Protein AF-0000000084916141 (afdb_homodimer)

Structure (mmCIF, N/CA/C/O backbone):
data_AF-0000000084916141-model_v1
#
loop_
_entity.id
_entity.type
_entity.pdbx_description
1 polymer 'Uncharacterized protein'
#
loop_
_atom_site.group_PDB
_atom_site.id
_atom_site.type_symbol
_atom_site.label_atom_id
_atom_site.label_alt_id
_atom_site.label_comp_id
_atom_site.label_asym_id
_atom_site.label_entity_id
_atom_site.label_seq_id
_atom_site.pdbx_PDB_ins_code
_atom_site.Cartn_x
_atom_site.Cartn_y
_atom_site.Cartn_z
_atom_site.occupancy
_atom_site.B_iso_or_equiv
_atom_site.auth_seq_id
_atom_site.auth_comp_id
_atom_site.auth_asym_id
_atom_site.auth_atom_id
_atom_site.pdbx_PDB_model_num
ATOM 1 N N . MET A 1 1 ? 17.516 -9.5 11.773 1 62.88 1 MET A N 1
ATOM 2 C CA . MET A 1 1 ? 16.531 -8.57 11.234 1 62.88 1 MET A CA 1
ATOM 3 C C . MET A 1 1 ? 15.234 -9.297 10.875 1 62.88 1 MET A C 1
ATOM 5 O O . MET A 1 1 ? 15.266 -10.477 10.516 1 62.88 1 MET A O 1
ATOM 9 N N . PRO A 1 2 ? 14.07 -8.531 11.211 1 74.81 2 PRO A N 1
ATOM 10 C CA . PRO A 1 2 ? 12.891 -9.32 10.859 1 74.81 2 PRO A CA 1
ATOM 11 C C . PRO A 1 2 ? 12.852 -9.695 9.375 1 74.81 2 PRO A C 1
ATOM 13 O O . PRO A 1 2 ? 13.375 -8.961 8.539 1 74.81 2 PRO A O 1
ATOM 16 N N . ASN A 1 3 ? 12.445 -10.922 9.188 1 90.31 3 ASN A N 1
ATOM 17 C CA . ASN A 1 3 ? 12.211 -11.383 7.828 1 90.31 3 ASN A CA 1
ATOM 18 C C . ASN A 1 3 ? 10.781 -11.094 7.375 1 90.31 3 ASN A C 1
ATOM 20 O O . ASN A 1 3 ? 9.828 -11.648 7.926 1 90.31 3 ASN A O 1
ATOM 24 N N . TYR A 1 4 ? 10.617 -10.227 6.41 1 97.81 4 TYR A N 1
ATOM 25 C CA . TYR A 1 4 ? 9.289 -9.812 5.984 1 97.81 4 TYR A CA 1
ATOM 26 C C . TYR A 1 4 ? 8.867 -10.531 4.711 1 97.81 4 TYR A C 1
ATOM 28 O O . TYR A 1 4 ? 7.871 -10.172 4.082 1 97.81 4 TYR A O 1
ATOM 36 N N . ILE A 1 5 ? 9.672 -11.547 4.316 1 98.31 5 ILE A N 1
ATOM 37 C CA . ILE A 1 5 ? 9.352 -12.344 3.137 1 98.31 5 ILE A CA 1
ATOM 38 C C . ILE A 1 5 ? 8.336 -13.422 3.5 1 98.31 5 ILE A C 1
ATOM 40 O O . ILE A 1 5 ? 8.469 -14.086 4.531 1 98.31 5 ILE A O 1
ATOM 44 N N . ILE A 1 6 ? 7.301 -13.531 2.736 1 98.56 6 ILE A N 1
ATOM 45 C CA . ILE A 1 6 ? 6.332 -14.602 2.941 1 98.56 6 ILE A CA 1
ATOM 46 C C . ILE A 1 6 ? 6.34 -15.547 1.74 1 98.56 6 ILE A C 1
ATOM 48 O O . ILE A 1 6 ? 6.75 -15.156 0.643 1 98.56 6 ILE A O 1
ATOM 52 N N . ASP A 1 7 ? 5.828 -16.766 1.988 1 97.88 7 ASP A N 1
ATOM 53 C CA . ASP A 1 7 ? 5.77 -17.734 0.895 1 97.88 7 ASP A CA 1
ATOM 54 C C . ASP A 1 7 ? 4.559 -17.469 0.002 1 97.88 7 ASP A C 1
ATOM 56 O O . ASP A 1 7 ? 3.562 -16.891 0.446 1 97.88 7 ASP A O 1
ATOM 60 N N . LEU A 1 8 ? 4.746 -17.969 -1.241 1 98.69 8 LEU A N 1
ATOM 61 C CA . LEU A 1 8 ? 3.67 -17.812 -2.211 1 98.69 8 LEU A CA 1
ATOM 62 C C . LEU A 1 8 ? 2.375 -18.422 -1.697 1 98.69 8 LEU A C 1
ATOM 64 O O . LEU A 1 8 ? 1.293 -17.859 -1.888 1 98.69 8 LEU A O 1
ATOM 68 N N . SER A 1 9 ? 2.426 -19.547 -1.023 1 98.69 9 SER A N 1
ATOM 69 C CA . SER A 1 9 ? 1.233 -20.219 -0.517 1 98.69 9 SER A CA 1
ATOM 70 C C . SER A 1 9 ? 0.493 -19.344 0.49 1 98.69 9 SER A C 1
ATOM 72 O O . SER A 1 9 ? -0.737 -19.25 0.461 1 98.69 9 SER A O 1
ATOM 74 N N . ASP A 1 10 ? 1.188 -18.734 1.438 1 98.56 10 ASP A N 1
ATOM 75 C CA . ASP A 1 10 ? 0.573 -17.797 2.375 1 98.56 10 ASP A CA 1
ATOM 76 C C . ASP A 1 10 ? -0.045 -16.609 1.643 1 98.56 10 ASP A C 1
ATOM 78 O O . ASP A 1 10 ? -1.187 -16.234 1.914 1 98.56 10 ASP A O 1
ATOM 82 N N . ALA A 1 11 ? 0.745 -16.094 0.746 1 98.88 11 ALA A N 1
ATOM 83 C CA . ALA A 1 11 ? 0.272 -14.922 0.006 1 98.88 11 ALA A CA 1
ATOM 84 C C . ALA A 1 11 ? -1.028 -15.234 -0.731 1 98.88 11 ALA A C 1
ATOM 86 O O . ALA A 1 11 ? -1.961 -14.422 -0.72 1 98.88 11 ALA A O 1
ATOM 87 N N . GLU A 1 12 ? -1.058 -16.391 -1.383 1 98.88 12 GLU A N 1
ATOM 88 C CA . GLU A 1 12 ? -2.27 -16.797 -2.088 1 98.88 12 GLU A CA 1
ATOM 89 C C . GLU A 1 12 ? -3.441 -16.953 -1.126 1 98.88 12 GLU A C 1
ATOM 91 O O . GLU A 1 12 ? -4.555 -16.516 -1.417 1 98.88 12 GLU A O 1
ATOM 96 N N . SER A 1 13 ? -3.205 -17.594 -0.05 1 98.81 13 SER A N 1
ATOM 97 C CA . SER A 1 13 ? -4.25 -17.781 0.948 1 98.81 13 SER A CA 1
ATOM 98 C C . SER A 1 13 ? -4.785 -16.453 1.459 1 98.81 13 SER A C 1
ATOM 100 O O . SER A 1 13 ? -6 -16.266 1.58 1 98.81 13 SER A O 1
ATOM 102 N N . TRP A 1 14 ? -3.928 -15.57 1.832 1 98.88 14 TRP A N 1
ATOM 103 C CA . TRP A 1 14 ? -4.324 -14.266 2.348 1 98.88 14 TRP A CA 1
ATOM 104 C C . TRP A 1 14 ? -5.09 -13.477 1.293 1 98.88 14 TRP A C 1
ATOM 106 O O . TRP A 1 14 ? -6.09 -12.82 1.603 1 98.88 14 TRP A O 1
ATOM 116 N N . GLY A 1 15 ? -4.484 -13.477 0.023 1 98.81 15 GLY A N 1
ATOM 117 C CA . GLY A 1 15 ? -5.176 -12.797 -1.062 1 98.81 15 GLY A CA 1
ATOM 118 C C . GLY A 1 15 ? -6.578 -13.336 -1.298 1 98.81 15 GLY A C 1
ATOM 119 O O . GLY A 1 15 ? -7.512 -12.562 -1.515 1 98.81 15 GLY A O 1
ATOM 120 N N . ARG A 1 16 ? -6.766 -14.664 -1.272 1 98.75 16 ARG A N 1
ATOM 121 C CA . ARG A 1 16 ? -8.086 -15.281 -1.418 1 98.75 16 ARG A CA 1
ATOM 122 C C . ARG A 1 16 ? -9.023 -14.828 -0.304 1 98.75 16 ARG A C 1
ATOM 124 O O . ARG A 1 16 ? -10.188 -14.516 -0.557 1 98.75 16 ARG A O 1
ATOM 131 N N . SER A 1 17 ? -8.531 -14.875 0.923 1 98.56 17 SER A N 1
ATOM 132 C CA . SER A 1 17 ? -9.328 -14.422 2.061 1 98.56 17 SER A CA 1
ATOM 133 C C . SER A 1 17 ? -9.852 -13.008 1.847 1 98.56 17 SER A C 1
ATOM 135 O O . SER A 1 17 ? -11.023 -12.719 2.115 1 98.56 17 SER A O 1
ATOM 137 N N . TRP A 1 18 ? -9.039 -12.102 1.396 1 98.62 18 TRP A N 1
ATOM 138 C CA . TRP A 1 18 ? -9.43 -10.727 1.106 1 98.62 18 TRP A CA 1
ATOM 139 C C . TRP A 1 18 ? -10.492 -10.688 0.013 1 98.62 18 TRP A C 1
ATOM 141 O O . TRP A 1 18 ? -11.5 -9.984 0.143 1 98.62 18 TRP A O 1
ATOM 151 N N . GLN A 1 19 ? -10.25 -11.422 -0.997 1 98.12 19 GLN A N 1
ATOM 152 C CA . GLN A 1 19 ? -11.117 -11.328 -2.17 1 98.12 19 GLN A CA 1
ATOM 153 C C . GLN A 1 19 ? -12.477 -11.977 -1.905 1 98.12 19 GLN A C 1
ATOM 155 O O . GLN A 1 19 ? -13.477 -11.594 -2.518 1 98.12 19 GLN A O 1
ATOM 160 N N . THR A 1 20 ? -12.531 -12.93 -0.976 1 97.75 20 THR A N 1
ATOM 161 C CA . THR A 1 20 ? -13.766 -13.688 -0.787 1 97.75 20 THR A CA 1
ATOM 162 C C . THR A 1 20 ? -14.492 -13.227 0.474 1 97.75 20 THR A C 1
ATOM 164 O O . THR A 1 20 ? -15.719 -13.289 0.545 1 97.75 20 THR A O 1
ATOM 167 N N . ALA A 1 21 ? -13.758 -12.828 1.485 1 95.75 21 ALA A N 1
ATOM 168 C CA . ALA A 1 21 ? -14.352 -12.477 2.77 1 95.75 21 ALA A CA 1
ATOM 169 C C . ALA A 1 21 ? -13.555 -11.367 3.455 1 95.75 21 ALA A C 1
ATOM 171 O O . ALA A 1 21 ? -13.016 -11.562 4.547 1 95.75 21 ALA A O 1
ATOM 172 N N . PRO A 1 22 ? -13.523 -10.227 2.859 1 95.62 22 PRO A N 1
ATOM 173 C CA . PRO A 1 22 ? -12.805 -9.133 3.523 1 95.62 22 PRO A CA 1
ATOM 174 C C . PRO A 1 22 ? -13.43 -8.742 4.859 1 95.62 22 PRO A C 1
ATOM 176 O O . PRO A 1 22 ? -14.625 -8.953 5.07 1 95.62 22 PRO A O 1
ATOM 179 N N . PRO A 1 23 ? -12.562 -8.234 5.797 1 95.62 23 PRO A N 1
ATOM 180 C CA . PRO A 1 23 ? -13.133 -7.754 7.059 1 95.62 23 PRO A CA 1
ATOM 181 C C . PRO A 1 23 ? -14.156 -6.637 6.855 1 95.62 23 PRO A C 1
ATOM 183 O O . PRO A 1 23 ? -14.062 -5.883 5.887 1 95.62 23 PRO A O 1
ATOM 186 N N . LYS A 1 24 ? -15.07 -6.559 7.809 1 92.25 24 LYS A N 1
ATOM 187 C CA . LYS A 1 24 ? -16.078 -5.496 7.762 1 92.25 24 LYS A CA 1
ATOM 188 C C . LYS A 1 24 ? -15.438 -4.133 8.016 1 92.25 24 LYS A C 1
ATOM 190 O O . LYS A 1 24 ? -15.711 -3.17 7.293 1 92.25 24 LYS A O 1
ATOM 195 N N . ASP A 1 25 ? -14.609 -4.148 9.094 1 95.5 25 ASP A N 1
ATOM 196 C CA . ASP A 1 25 ? -13.906 -2.906 9.391 1 95.5 25 ASP A CA 1
ATOM 197 C C . ASP A 1 25 ? -12.625 -2.793 8.57 1 95.5 25 ASP A C 1
ATOM 199 O O . ASP A 1 25 ? -11.609 -3.408 8.898 1 95.5 25 ASP A O 1
ATOM 203 N N . LEU A 1 26 ? -12.68 -1.959 7.559 1 97.88 26 LEU A N 1
ATOM 204 C CA . LEU A 1 26 ? -11.547 -1.806 6.648 1 97.88 26 LEU A CA 1
ATOM 205 C C . LEU A 1 26 ? -10.461 -0.937 7.277 1 97.88 26 LEU A C 1
ATOM 207 O O . LEU A 1 26 ? -10.758 0.057 7.941 1 97.88 26 LEU A O 1
ATOM 211 N N . ALA A 1 27 ? -9.297 -1.322 7.074 1 98.31 27 ALA A N 1
ATOM 212 C CA . ALA A 1 27 ? -8.172 -0.552 7.594 1 98.31 27 ALA A CA 1
ATOM 213 C C . ALA A 1 27 ? -8.148 0.854 6.996 1 98.31 27 ALA A C 1
ATOM 215 O O . ALA A 1 27 ? -8.414 1.034 5.805 1 98.31 27 ALA A O 1
ATOM 216 N N . LYS A 1 28 ? -7.777 1.83 7.812 1 98.5 28 LYS A N 1
ATOM 217 C CA . LYS A 1 28 ? -7.59 3.195 7.328 1 98.5 28 LYS A CA 1
ATOM 218 C C . LYS A 1 28 ? -6.277 3.328 6.559 1 98.5 28 LYS A C 1
ATOM 220 O O . LYS A 1 28 ? -6.152 4.176 5.676 1 98.5 28 LYS A O 1
ATOM 225 N N . ALA A 1 29 ? -5.312 2.527 6.988 1 98.81 29 ALA A N 1
ATOM 226 C CA . ALA A 1 29 ? -3.947 2.588 6.473 1 98.81 29 ALA A CA 1
ATOM 227 C C . ALA A 1 29 ? -3.16 1.339 6.852 1 98.81 29 ALA A C 1
ATOM 229 O O . ALA A 1 29 ? -3.637 0.508 7.629 1 98.81 29 ALA A O 1
ATOM 230 N N . HIS A 1 30 ? -2.01 1.211 6.305 1 98.75 30 HIS A N 1
ATOM 231 C CA . HIS A 1 30 ? -1.03 0.185 6.645 1 98.75 30 HIS A CA 1
ATOM 232 C C . HIS A 1 30 ? 0.362 0.785 6.805 1 98.75 30 HIS A C 1
ATOM 234 O O . HIS A 1 30 ? 0.854 1.475 5.91 1 98.75 30 HIS A O 1
ATOM 240 N N . GLN A 1 31 ? 0.985 0.495 7.941 1 98.56 31 GLN A N 1
ATOM 241 C CA . GLN A 1 31 ? 2.396 0.834 8.078 1 98.56 31 GLN A CA 1
ATOM 242 C C . GLN A 1 31 ? 3.281 -0.199 7.387 1 98.56 31 GLN A C 1
ATOM 244 O O . GLN A 1 31 ? 3.061 -1.404 7.523 1 98.56 31 GLN A O 1
ATOM 249 N N . ILE A 1 32 ? 4.23 0.271 6.625 1 98.5 32 ILE A N 1
ATOM 250 C CA . ILE A 1 32 ? 5.156 -0.565 5.867 1 98.5 32 ILE A CA 1
ATOM 251 C C . ILE A 1 32 ? 6.582 -0.33 6.363 1 98.5 32 ILE A C 1
ATOM 253 O O . ILE A 1 32 ? 7.117 0.776 6.234 1 98.5 32 ILE A O 1
ATOM 257 N N . PRO A 1 33 ? 7.195 -1.374 6.895 1 97.62 33 PRO A N 1
ATOM 258 C CA . PRO A 1 33 ? 8.555 -1.212 7.414 1 97.62 33 PRO A CA 1
ATOM 259 C C . PRO A 1 33 ? 9.562 -0.827 6.332 1 97.62 33 PRO A C 1
ATOM 261 O O . PRO A 1 33 ? 9.43 -1.255 5.18 1 97.62 33 PRO A O 1
ATOM 264 N N . LEU A 1 34 ? 10.594 -0.102 6.781 1 96.12 34 LEU A N 1
ATOM 265 C CA . LEU A 1 34 ? 11.641 0.343 5.871 1 96.12 34 LEU A CA 1
ATOM 266 C C . LEU A 1 34 ? 12.336 -0.848 5.219 1 96.12 34 LEU A C 1
ATOM 268 O O . LEU A 1 34 ? 12.727 -0.781 4.055 1 96.12 34 LEU A O 1
ATOM 272 N N . GLU A 1 35 ? 12.508 -1.906 5.941 1 96.19 35 GLU A N 1
ATOM 273 C CA . GLU A 1 35 ? 13.172 -3.105 5.445 1 96.19 35 GLU A CA 1
ATOM 274 C C . GLU A 1 35 ? 12.445 -3.676 4.23 1 96.19 35 GLU A C 1
ATOM 276 O O . GLU A 1 35 ? 13.078 -4.234 3.33 1 96.19 35 GLU A O 1
ATOM 281 N N . VAL A 1 36 ? 11.156 -3.562 4.227 1 97.31 36 VAL A N 1
ATOM 282 C CA . VAL A 1 36 ? 10.367 -4.023 3.088 1 97.31 36 VAL A CA 1
ATOM 283 C C . VAL A 1 36 ? 10.703 -3.188 1.855 1 97.31 36 VAL A C 1
ATOM 285 O O . VAL A 1 36 ? 10.977 -3.734 0.784 1 97.31 36 VAL A O 1
ATOM 288 N N . LEU A 1 37 ? 10.766 -1.868 1.932 1 96.19 37 LEU A N 1
ATOM 289 C CA . LEU A 1 37 ? 11.117 -0.986 0.822 1 96.19 37 LEU A CA 1
ATOM 290 C C . LEU A 1 37 ? 12.508 -1.301 0.292 1 96.19 37 LEU A C 1
ATOM 292 O O . LEU A 1 37 ? 12.719 -1.369 -0.921 1 96.19 37 LEU A O 1
ATOM 296 N N . ASN A 1 38 ? 13.406 -1.475 1.229 1 94.56 38 ASN A N 1
ATOM 297 C CA . ASN A 1 38 ? 14.781 -1.784 0.839 1 94.56 38 ASN A CA 1
ATOM 298 C C . ASN A 1 38 ? 14.859 -3.096 0.063 1 94.56 38 ASN A C 1
ATOM 300 O O . ASN A 1 38 ? 15.586 -3.193 -0.928 1 94.56 38 ASN A O 1
ATOM 304 N N . GLY A 1 39 ? 14.156 -4.113 0.549 1 95.31 39 GLY A N 1
ATOM 305 C CA . GLY A 1 39 ? 14.109 -5.375 -0.17 1 95.31 39 GLY A CA 1
ATOM 306 C C . GLY A 1 39 ? 13.562 -5.242 -1.579 1 95.31 39 GLY A C 1
ATOM 307 O O . GLY A 1 39 ? 14.086 -5.844 -2.516 1 95.31 39 GLY A O 1
ATOM 308 N N . LEU A 1 40 ? 12.531 -4.41 -1.735 1 96.94 40 LEU A N 1
ATOM 309 C CA . LEU A 1 40 ? 11.891 -4.219 -3.033 1 96.94 40 LEU A CA 1
ATOM 310 C C . LEU A 1 40 ? 12.828 -3.488 -3.994 1 96.94 40 LEU A C 1
ATOM 312 O O . LEU A 1 40 ? 12.953 -3.875 -5.156 1 96.94 40 LEU A O 1
ATOM 316 N N . ILE A 1 41 ? 13.469 -2.477 -3.518 1 94.38 41 ILE A N 1
ATOM 317 C CA . ILE A 1 41 ? 14.344 -1.647 -4.34 1 94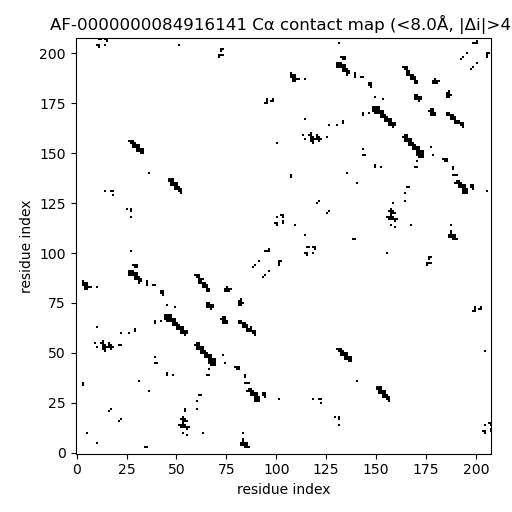.38 41 ILE A CA 1
ATOM 318 C C . ILE A 1 41 ? 15.492 -2.49 -4.883 1 94.38 41 ILE A C 1
ATOM 320 O O . ILE A 1 41 ? 15.961 -2.268 -6.004 1 94.38 41 ILE A O 1
ATOM 324 N N . GLU A 1 42 ? 15.883 -3.441 -4.207 1 94.88 42 GLU A N 1
ATOM 325 C CA . GLU A 1 42 ? 17.016 -4.277 -4.594 1 94.88 42 GLU A CA 1
ATOM 326 C C . GLU A 1 42 ? 16.578 -5.391 -5.547 1 94.88 42 GLU A C 1
ATOM 328 O O . GLU A 1 42 ? 17.406 -6.125 -6.074 1 94.88 42 GLU A O 1
ATOM 333 N N . THR A 1 43 ? 15.359 -5.496 -5.797 1 97.69 43 THR A N 1
ATOM 334 C CA . THR A 1 43 ? 14.852 -6.59 -6.617 1 97.69 43 THR A CA 1
ATOM 335 C C . THR A 1 43 ? 15.258 -6.406 -8.078 1 97.69 43 THR A C 1
ATOM 337 O O . THR A 1 43 ? 14.969 -5.375 -8.68 1 97.69 43 THR A O 1
ATOM 340 N N . PRO A 1 44 ? 15.844 -7.434 -8.688 1 97.38 44 PRO A N 1
ATOM 341 C CA . PRO A 1 44 ? 16.219 -7.34 -10.102 1 97.38 44 PRO A CA 1
ATOM 342 C C . PRO A 1 44 ? 15.023 -7.113 -11.016 1 97.38 44 PRO A C 1
ATOM 344 O O . PRO A 1 44 ? 13.945 -7.68 -10.789 1 97.38 44 PRO A O 1
ATOM 347 N N . ASP A 1 45 ? 15.141 -6.25 -12.016 1 97.25 45 ASP A N 1
ATOM 348 C CA . ASP A 1 45 ? 14.203 -6.031 -13.109 1 97.25 45 ASP A CA 1
ATOM 349 C C . ASP A 1 45 ? 12.992 -5.23 -12.641 1 97.25 45 ASP A C 1
ATOM 351 O O . ASP A 1 45 ? 12 -5.102 -13.367 1 97.25 45 ASP A O 1
ATOM 355 N N . MET A 1 46 ? 13.086 -4.719 -11.477 1 98.19 46 MET A N 1
ATOM 356 C CA . MET A 1 46 ? 11.945 -3.986 -10.945 1 98.19 46 MET A CA 1
ATOM 357 C C . MET A 1 46 ? 11.742 -2.674 -11.695 1 98.19 46 MET A C 1
ATOM 359 O O . MET A 1 46 ? 12.695 -1.933 -11.93 1 98.19 46 MET A O 1
ATOM 363 N N . ALA A 1 47 ? 10.562 -2.32 -12.062 1 98.12 47 ALA A N 1
ATOM 364 C CA . ALA A 1 47 ? 10.18 -1.053 -12.688 1 98.12 47 ALA A CA 1
ATOM 365 C C . ALA A 1 47 ? 9.156 -0.31 -11.836 1 98.12 47 ALA A C 1
ATOM 367 O O . ALA A 1 47 ? 9 0.907 -11.961 1 98.12 47 ALA A O 1
ATOM 368 N N . SER A 1 48 ? 8.438 -0.995 -11.039 1 98.19 48 SER A N 1
ATOM 369 C CA . SER A 1 48 ? 7.461 -0.509 -10.062 1 98.19 48 SER A CA 1
ATOM 370 C C . SER A 1 48 ? 7.152 -1.57 -9.016 1 98.19 48 SER A C 1
ATOM 372 O O . SER A 1 48 ? 7.852 -2.58 -8.922 1 98.19 48 SER A O 1
ATOM 374 N N . ILE A 1 49 ? 6.188 -1.271 -8.109 1 98.75 49 ILE A N 1
ATOM 375 C CA . ILE A 1 49 ? 5.773 -2.312 -7.176 1 98.75 49 ILE A CA 1
ATOM 376 C C . ILE A 1 49 ? 4.25 -2.422 -7.168 1 98.75 49 ILE A C 1
ATOM 378 O O . ILE A 1 49 ? 3.557 -1.561 -7.715 1 98.75 49 ILE A O 1
ATOM 382 N N . ARG A 1 50 ? 3.773 -3.51 -6.719 1 98.88 50 ARG A N 1
ATOM 383 C CA . ARG A 1 50 ? 2.344 -3.748 -6.543 1 98.88 50 ARG A CA 1
ATOM 384 C C . ARG A 1 50 ? 2.045 -4.27 -5.141 1 98.88 50 ARG A C 1
ATOM 386 O O . ARG A 1 50 ? 2.68 -5.219 -4.676 1 98.88 50 ARG A O 1
ATOM 393 N N . ALA A 1 51 ? 1.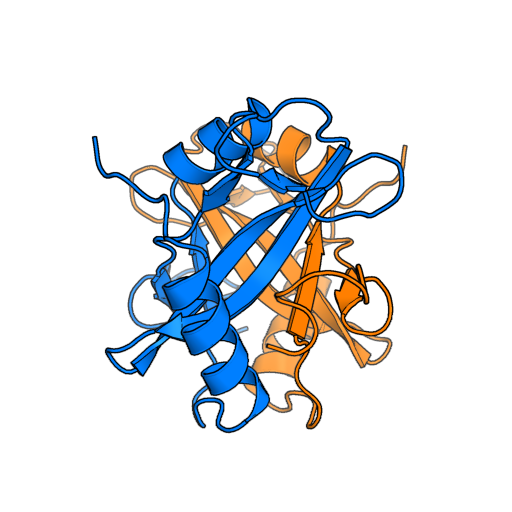174 -3.602 -4.449 1 98.88 51 ALA A N 1
ATOM 394 C CA . ALA A 1 51 ? 0.746 -4.012 -3.113 1 98.88 51 ALA A CA 1
ATOM 395 C C . ALA A 1 51 ? -0.608 -4.715 -3.164 1 98.88 51 ALA A C 1
ATOM 397 O O . ALA A 1 51 ? -1.639 -4.074 -3.393 1 98.88 51 ALA A O 1
ATOM 398 N N . TYR A 1 52 ? -0.637 -5.969 -2.967 1 98.94 52 TYR A N 1
ATOM 399 C CA . TYR A 1 52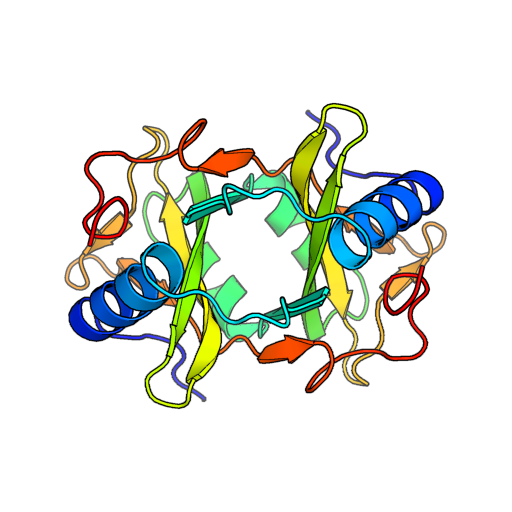 ? -1.869 -6.742 -2.869 1 98.94 52 TYR A CA 1
ATOM 400 C C . TYR A 1 52 ? -2.447 -6.672 -1.461 1 98.94 52 TYR A C 1
ATOM 402 O O . TYR A 1 52 ? -1.704 -6.684 -0.477 1 98.94 52 TYR A O 1
ATOM 410 N N . MET A 1 53 ? -3.807 -6.66 -1.487 1 98.81 53 MET A N 1
ATOM 411 C CA . MET A 1 53 ? -4.508 -6.758 -0.211 1 98.81 53 MET A CA 1
ATOM 412 C C . MET A 1 53 ? -4.633 -8.211 0.235 1 98.81 53 MET A C 1
ATOM 414 O O . MET A 1 53 ? -4.852 -9.102 -0.588 1 98.81 53 MET A O 1
ATOM 418 N N . GLY A 1 54 ? -4.516 -8.422 1.526 1 98.75 54 GLY A N 1
ATOM 419 C CA . GLY A 1 54 ? -4.684 -9.75 2.096 1 98.75 54 GLY A CA 1
ATOM 420 C C . GLY A 1 54 ? -5.18 -9.727 3.529 1 98.75 54 GLY A C 1
ATOM 421 O O . GLY A 1 54 ? -5.145 -8.688 4.188 1 98.75 54 GLY A O 1
ATOM 422 N N . VAL A 1 55 ? -5.758 -10.82 3.932 1 98.69 55 VAL A N 1
ATOM 423 C CA . VAL A 1 55 ? -6.07 -11.086 5.332 1 98.69 55 VAL A CA 1
ATOM 424 C C . VAL A 1 55 ? -5.305 -12.32 5.805 1 98.69 55 VAL A C 1
ATOM 426 O O . VAL A 1 55 ? -5.5 -13.422 5.273 1 98.69 55 VAL A O 1
ATOM 429 N N . ASP A 1 56 ? -4.426 -12.086 6.789 1 98.31 56 ASP A N 1
ATOM 430 C CA . ASP A 1 56 ? -3.549 -13.188 7.18 1 98.31 56 ASP A CA 1
ATOM 431 C C . ASP A 1 56 ? -4.289 -14.188 8.062 1 98.31 56 ASP A C 1
ATOM 433 O O . ASP A 1 56 ? -5.488 -14.039 8.312 1 98.31 56 ASP A O 1
ATOM 437 N N . SER A 1 57 ? -3.6 -15.266 8.492 1 97.31 57 SER A N 1
ATOM 438 C CA . SER A 1 57 ? -4.223 -16.375 9.211 1 97.31 57 SER A CA 1
ATOM 439 C C . SER A 1 57 ? -4.789 -15.914 10.555 1 97.31 57 SER A C 1
ATOM 441 O O . SER A 1 57 ? -5.641 -16.594 11.133 1 97.31 57 SER A O 1
ATOM 443 N N . GLY A 1 58 ? -4.332 -14.812 11.102 1 96.69 58 GLY A N 1
ATOM 444 C CA . GLY A 1 58 ? -4.84 -14.242 12.336 1 96.69 58 GLY A CA 1
ATOM 445 C C . GLY A 1 58 ? -6.004 -13.289 12.117 1 96.69 58 GLY A C 1
ATOM 446 O O . GLY A 1 58 ? -6.52 -12.703 13.07 1 96.69 58 GLY A O 1
ATOM 447 N N . GLY A 1 59 ? -6.367 -13.109 10.914 1 97 59 GLY A N 1
ATOM 448 C CA . GLY A 1 59 ? -7.469 -12.219 10.586 1 97 59 GLY A CA 1
ATOM 449 C C . GLY A 1 59 ? -7.035 -10.773 10.445 1 97 59 GLY A C 1
ATOM 450 O O . GLY A 1 59 ? -7.875 -9.867 10.391 1 97 59 GLY A O 1
ATOM 451 N N . ILE A 1 60 ? -5.754 -10.586 10.398 1 97.5 60 ILE A N 1
ATOM 452 C CA . ILE A 1 60 ? -5.223 -9.234 10.32 1 97.5 60 ILE A CA 1
ATOM 453 C C . ILE A 1 60 ? -5.055 -8.828 8.859 1 97.5 60 ILE A C 1
ATOM 455 O O . ILE A 1 60 ? -4.512 -9.594 8.055 1 97.5 60 ILE A O 1
ATOM 459 N N . GLN A 1 61 ? -5.531 -7.629 8.508 1 98.5 61 GLN A N 1
ATOM 460 C CA . GLN A 1 61 ? -5.324 -7.082 7.172 1 98.5 61 GLN A CA 1
ATOM 461 C C . GLN A 1 61 ? -3.85 -6.777 6.926 1 98.5 61 GLN A C 1
ATOM 463 O O . GLN A 1 61 ? -3.18 -6.191 7.781 1 98.5 61 GLN A O 1
ATOM 468 N N . ARG A 1 62 ? -3.375 -7.223 5.719 1 98.19 62 ARG A N 1
ATOM 469 C CA . ARG A 1 62 ? -1.98 -7.07 5.32 1 98.19 62 ARG A CA 1
ATOM 470 C C . ARG A 1 62 ? -1.876 -6.543 3.891 1 98.19 62 ARG A C 1
ATOM 472 O O . ARG A 1 62 ? -2.773 -6.766 3.076 1 98.19 62 ARG A O 1
ATOM 479 N N . LEU A 1 63 ? -0.832 -5.809 3.676 1 98.88 63 LEU A N 1
ATOM 480 C CA . LEU A 1 63 ? -0.36 -5.688 2.301 1 98.88 63 LEU A CA 1
ATOM 481 C C . LEU A 1 63 ? 0.695 -6.746 1.993 1 98.88 63 LEU A C 1
ATOM 483 O O . LEU A 1 63 ? 1.544 -7.047 2.836 1 98.88 63 LEU A O 1
ATOM 487 N N . MET A 1 64 ? 0.613 -7.301 0.83 1 98.94 64 MET A N 1
ATOM 488 C CA . MET A 1 64 ? 1.623 -8.18 0.248 1 98.94 64 MET A CA 1
ATOM 489 C C . MET A 1 64 ? 2.229 -7.562 -1.007 1 98.94 64 MET A C 1
ATOM 491 O O . MET A 1 64 ? 1.549 -7.426 -2.025 1 98.94 64 MET A O 1
ATOM 495 N N . ILE A 1 65 ? 3.52 -7.238 -0.944 1 98.94 65 ILE A N 1
ATOM 496 C CA . ILE A 1 65 ? 4.074 -6.324 -1.938 1 98.94 65 ILE A CA 1
ATOM 497 C C . ILE A 1 65 ? 5.109 -7.055 -2.791 1 98.94 65 ILE A C 1
ATOM 499 O O . ILE A 1 65 ? 5.965 -7.77 -2.264 1 98.94 65 ILE A O 1
ATOM 503 N N . VAL A 1 66 ? 5.004 -6.914 -4.051 1 98.88 66 VAL A N 1
ATOM 504 C CA . VAL A 1 66 ? 5.93 -7.52 -5.004 1 98.88 66 VAL A CA 1
ATOM 505 C C . VAL A 1 66 ? 6.484 -6.445 -5.941 1 98.88 66 VAL A C 1
ATOM 507 O O . VAL A 1 66 ? 5.848 -5.41 -6.148 1 98.88 66 VAL A O 1
ATOM 510 N N . ALA A 1 67 ? 7.699 -6.68 -6.414 1 98.75 67 ALA A N 1
ATOM 511 C CA . ALA A 1 67 ? 8.219 -5.875 -7.516 1 98.75 67 ALA A CA 1
ATOM 512 C C . ALA A 1 67 ? 7.504 -6.207 -8.82 1 98.75 67 ALA A C 1
ATOM 514 O O . ALA A 1 67 ? 6.969 -7.305 -8.984 1 98.75 67 ALA A O 1
ATOM 515 N N . VAL A 1 68 ? 7.438 -5.258 -9.703 1 98.75 68 VAL A N 1
ATOM 516 C CA . VAL A 1 68 ? 6.793 -5.379 -11.008 1 98.75 68 VAL A CA 1
ATOM 517 C C . VAL A 1 68 ? 7.777 -4.98 -12.109 1 98.75 68 VAL A C 1
ATOM 519 O O . VAL A 1 68 ? 8.492 -3.984 -11.977 1 98.75 68 VAL A O 1
ATOM 522 N N . ASP A 1 69 ? 7.84 -5.715 -13.141 1 98.56 69 ASP A N 1
ATOM 523 C CA . ASP A 1 69 ? 8.789 -5.383 -14.203 1 98.56 69 ASP A CA 1
ATOM 524 C C . ASP A 1 69 ? 8.195 -4.371 -15.18 1 98.56 69 ASP A C 1
ATOM 526 O O . ASP A 1 69 ? 7.074 -3.896 -14.977 1 98.56 69 ASP A O 1
ATOM 530 N N . SER A 1 70 ? 9.008 -3.992 -16.172 1 98 70 SER A N 1
ATOM 531 C CA . SER A 1 70 ? 8.633 -2.941 -17.109 1 98 70 SER A CA 1
ATOM 532 C C . SER A 1 70 ? 7.441 -3.365 -17.969 1 98 70 SER A C 1
ATOM 534 O O . SER A 1 70 ? 6.805 -2.531 -18.609 1 98 70 SER A O 1
ATOM 536 N N . ASN A 1 71 ? 7.062 -4.684 -18.016 1 97.81 71 ASN A N 1
ATOM 537 C CA . ASN A 1 71 ? 5.926 -5.191 -18.766 1 97.81 71 ASN A CA 1
ATOM 538 C C . ASN A 1 71 ? 4.676 -5.293 -17.891 1 97.81 71 ASN A C 1
ATOM 540 O O . ASN A 1 71 ? 3.621 -5.73 -18.359 1 97.81 71 ASN A O 1
ATOM 544 N N . GLY A 1 72 ? 4.793 -4.98 -16.656 1 97.94 72 GLY A N 1
ATOM 545 C CA . GLY A 1 72 ? 3.648 -5.008 -15.766 1 97.94 72 GLY A CA 1
ATOM 546 C C . GLY A 1 72 ? 3.449 -6.348 -15.086 1 97.94 72 GLY A C 1
ATOM 547 O O . GLY A 1 72 ? 2.404 -6.594 -14.477 1 97.94 72 GLY A O 1
ATOM 548 N N . ASN A 1 73 ? 4.469 -7.18 -15.195 1 98.31 73 ASN A N 1
ATOM 549 C CA . ASN A 1 73 ? 4.371 -8.5 -14.594 1 98.31 73 ASN A CA 1
ATOM 550 C C . ASN A 1 73 ? 4.898 -8.508 -13.164 1 98.31 73 ASN A C 1
ATOM 552 O O . ASN A 1 73 ? 5.918 -7.875 -12.867 1 98.31 73 ASN A O 1
ATOM 556 N N . ASP A 1 74 ? 4.176 -9.273 -12.352 1 98.75 74 ASP A N 1
ATOM 557 C CA . ASP A 1 74 ? 4.68 -9.477 -11 1 98.75 74 ASP A CA 1
ATOM 558 C C . ASP A 1 74 ? 5.957 -10.312 -11 1 98.75 74 ASP A C 1
ATOM 560 O O . ASP A 1 74 ? 6.035 -11.328 -11.695 1 98.75 74 ASP A O 1
ATOM 564 N N . LEU A 1 75 ? 6.875 -9.844 -10.273 1 98.75 75 LEU A N 1
ATOM 565 C CA . LEU A 1 75 ? 8.133 -10.57 -10.148 1 98.75 75 LEU A CA 1
ATOM 566 C C . LEU A 1 75 ? 8.133 -11.438 -8.898 1 98.75 75 LEU A C 1
ATOM 568 O O . LEU A 1 75 ? 8.562 -11 -7.832 1 98.75 75 LEU A O 1
ATOM 572 N N . ILE A 1 76 ? 7.684 -12.656 -9.109 1 98.56 76 ILE A N 1
ATOM 573 C CA . ILE A 1 76 ? 7.582 -13.633 -8.031 1 98.56 76 ILE A CA 1
ATOM 574 C C . ILE A 1 76 ? 8.328 -14.906 -8.422 1 98.56 76 ILE A C 1
ATOM 576 O O . ILE A 1 76 ? 7.754 -15.812 -9.023 1 98.56 76 ILE A O 1
ATOM 580 N N . ASP A 1 77 ? 9.547 -14.945 -8.141 1 98.25 77 ASP A N 1
ATOM 581 C CA . ASP A 1 77 ? 10.445 -16.062 -8.398 1 98.25 77 ASP A CA 1
ATOM 582 C C . ASP A 1 77 ? 11.625 -16.047 -7.422 1 98.25 77 ASP A C 1
ATOM 584 O O . ASP A 1 77 ? 12.641 -15.414 -7.68 1 98.25 77 ASP A O 1
ATOM 588 N N . ASN A 1 78 ? 11.523 -16.828 -6.348 1 97 78 ASN A N 1
ATOM 589 C CA . ASN A 1 78 ? 12.516 -16.844 -5.281 1 97 78 ASN A CA 1
ATOM 590 C C . ASN A 1 78 ? 13.906 -17.188 -5.816 1 97 78 ASN A C 1
ATOM 592 O O . ASN A 1 78 ? 14.914 -16.703 -5.301 1 97 78 ASN A O 1
ATOM 596 N N . ASN A 1 79 ? 13.953 -17.969 -6.832 1 97.44 79 ASN A N 1
ATOM 597 C CA . ASN A 1 79 ? 15.234 -18.359 -7.406 1 97.44 79 ASN A CA 1
ATOM 598 C C . ASN A 1 79 ? 15.953 -17.172 -8.039 1 97.44 79 ASN A C 1
ATOM 600 O O . ASN A 1 79 ? 17.172 -17.219 -8.242 1 97.44 79 ASN A O 1
ATOM 604 N N . ASN A 1 80 ? 15.289 -16.156 -8.375 1 97.69 80 ASN A N 1
ATOM 605 C CA . ASN A 1 80 ? 15.852 -14.961 -8.977 1 97.69 80 ASN A CA 1
ATOM 606 C C . ASN A 1 80 ? 15.812 -13.781 -8.016 1 97.69 80 ASN A C 1
ATOM 608 O O . ASN A 1 80 ? 15.812 -12.625 -8.445 1 97.69 80 ASN A O 1
ATOM 612 N N . ASN A 1 81 ? 15.602 -14.031 -6.68 1 97.44 81 ASN A N 1
ATOM 613 C CA . ASN A 1 81 ? 15.57 -13.023 -5.621 1 97.44 81 ASN A CA 1
ATOM 614 C C . ASN A 1 81 ? 14.391 -12.07 -5.789 1 97.44 81 ASN A C 1
ATOM 616 O O . ASN A 1 81 ? 14.523 -10.867 -5.578 1 97.44 81 ASN A O 1
ATOM 620 N N . GLN A 1 82 ? 13.398 -12.625 -6.328 1 98.44 82 GLN A N 1
ATOM 621 C CA . GLN A 1 82 ? 12.125 -11.914 -6.445 1 98.44 82 GLN A CA 1
ATOM 622 C C . GLN A 1 82 ? 11.117 -12.422 -5.422 1 98.44 82 GLN A C 1
ATOM 624 O O . GLN A 1 82 ? 10.453 -13.438 -5.648 1 98.44 82 GLN A O 1
ATOM 629 N N . PHE A 1 83 ? 10.938 -11.68 -4.355 1 98.56 83 PHE A N 1
ATOM 630 C CA . PHE A 1 83 ? 10.219 -12.164 -3.178 1 98.56 83 PHE A CA 1
ATOM 631 C C . PHE A 1 83 ? 8.906 -11.398 -3 1 98.56 83 PHE A C 1
ATOM 633 O O . PHE A 1 83 ? 8.695 -10.359 -3.629 1 98.56 83 PHE A O 1
ATOM 640 N N . ILE A 1 84 ? 7.977 -11.984 -2.293 1 98.88 84 ILE A N 1
ATOM 641 C CA . ILE A 1 84 ? 6.793 -11.305 -1.774 1 98.88 84 ILE A CA 1
ATOM 642 C C . ILE A 1 84 ? 7.07 -10.789 -0.365 1 98.88 84 ILE A C 1
ATOM 644 O O . ILE A 1 84 ? 7.461 -11.555 0.519 1 98.88 84 ILE A O 1
ATOM 648 N N . TYR A 1 85 ? 6.934 -9.508 -0.199 1 98.81 85 TYR A N 1
ATOM 649 C CA . TYR A 1 85 ? 7.156 -8.906 1.109 1 98.81 85 TYR A CA 1
ATOM 650 C C . TYR A 1 85 ? 5.836 -8.578 1.792 1 98.81 85 TYR A C 1
ATOM 652 O O . TYR A 1 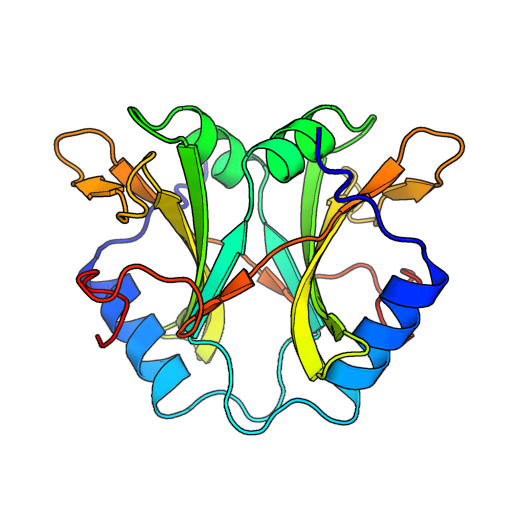85 ? 4.875 -8.172 1.134 1 98.81 85 TYR A O 1
ATOM 660 N N . SER A 1 86 ? 5.832 -8.75 3.018 1 98.31 86 SER A N 1
ATOM 661 C CA . SER A 1 86 ? 4.738 -8.297 3.869 1 98.31 86 SER A CA 1
ATOM 662 C C . SER A 1 86 ? 5.254 -7.805 5.219 1 98.31 86 SER A C 1
ATOM 664 O O . SER A 1 86 ? 6.305 -7.16 5.289 1 98.31 86 SER A O 1
ATOM 666 N N . GLY A 1 87 ? 4.473 -7.98 6.273 1 95.38 87 GLY A N 1
ATOM 667 C CA . GLY A 1 87 ? 4.832 -7.441 7.574 1 95.38 87 GLY A CA 1
ATOM 668 C C . GLY A 1 87 ? 4.262 -6.062 7.832 1 95.38 87 GLY A C 1
ATOM 669 O O . GLY A 1 87 ? 4.785 -5.312 8.656 1 95.38 87 GLY A O 1
ATOM 670 N N . THR A 1 88 ? 3.344 -5.688 7.043 1 98.12 88 THR A N 1
ATOM 671 C CA . THR A 1 88 ? 2.672 -4.406 7.223 1 98.12 88 THR A CA 1
ATOM 672 C C . THR A 1 88 ? 1.66 -4.48 8.359 1 98.12 88 THR A C 1
ATOM 674 O O . THR A 1 88 ? 1.177 -5.562 8.703 1 98.12 88 THR A O 1
ATOM 677 N N . SER A 1 89 ? 1.402 -3.406 8.977 1 97.31 89 SER A N 1
ATOM 678 C CA . SER A 1 89 ? 0.469 -3.35 10.102 1 97.31 89 SER A CA 1
ATOM 679 C C . SER A 1 89 ? -0.645 -2.34 9.836 1 97.31 89 SER A C 1
ATOM 681 O O . SER A 1 89 ? -0.38 -1.205 9.438 1 97.31 89 SER A O 1
ATOM 683 N N . PRO A 1 90 ? -1.856 -2.74 10.125 1 98.31 90 PRO A N 1
ATOM 684 C CA . PRO A 1 90 ? -3.006 -1.905 9.773 1 98.31 90 PRO A CA 1
ATOM 685 C C . PRO A 1 90 ? -3.305 -0.836 10.82 1 98.31 90 PRO A C 1
ATOM 687 O O . PRO A 1 90 ? -2.93 -0.986 11.984 1 98.31 90 PRO A O 1
ATOM 690 N N . CYS A 1 91 ? -3.861 0.238 10.406 1 97.75 91 CYS A N 1
ATOM 691 C CA . CYS A 1 91 ? -4.527 1.239 11.227 1 97.75 91 CYS A CA 1
ATOM 692 C C . CYS A 1 91 ? -5.992 0.875 11.453 1 97.75 91 CYS A C 1
ATOM 694 O O . CYS A 1 91 ? -6.691 0.497 10.508 1 97.75 91 CYS A O 1
ATOM 696 N N . PRO A 1 92 ? -6.438 0.915 12.711 1 94.44 92 PRO A N 1
ATOM 697 C CA . PRO A 1 92 ? -6.023 1.82 13.781 1 94.44 92 PRO A CA 1
ATOM 698 C C . PRO A 1 92 ? -5.07 1.16 14.773 1 94.44 92 PRO A C 1
ATOM 700 O O . PRO A 1 92 ? -4.566 1.821 15.688 1 94.44 92 PRO A O 1
ATOM 703 N N . GLU A 1 93 ? -4.672 -0.092 14.609 1 89.94 93 GLU A N 1
ATOM 704 C CA . GLU A 1 93 ? -3.83 -0.766 15.594 1 89.94 93 GLU A CA 1
ATOM 705 C C . GLU A 1 93 ? -2.424 -0.174 15.609 1 89.94 93 GLU A C 1
ATOM 707 O O . GLU A 1 93 ? -1.81 -0.056 16.672 1 89.94 93 GLU A O 1
ATOM 712 N N . ASN A 1 94 ? -1.92 0.138 14.484 1 91.44 94 ASN A N 1
ATOM 713 C CA . ASN A 1 94 ? -0.604 0.752 14.336 1 91.44 94 ASN A CA 1
ATOM 714 C C . ASN A 1 94 ? -0.657 1.98 13.43 1 91.44 94 ASN A C 1
ATOM 716 O O . ASN A 1 94 ? -0.438 1.877 12.219 1 91.44 94 ASN A O 1
ATOM 720 N N . CYS A 1 95 ? -0.883 3.1 14.086 1 94.31 95 CYS A N 1
ATOM 721 C CA . CYS A 1 95 ? -1.005 4.309 13.281 1 94.31 95 CYS A CA 1
ATOM 722 C C . CYS A 1 95 ? -0.712 5.551 14.109 1 94.31 95 CYS A C 1
ATOM 724 O O . CYS A 1 95 ? -0.492 5.457 15.32 1 94.31 95 CYS A O 1
ATOM 726 N N . ASP A 1 96 ? -0.541 6.648 13.383 1 98.12 96 ASP A N 1
ATOM 727 C CA . ASP A 1 96 ? -0.458 7.965 14.008 1 98.12 96 ASP A CA 1
ATOM 728 C C . ASP A 1 96 ? -1.848 8.555 14.227 1 98.12 96 ASP A C 1
ATOM 730 O O . ASP A 1 96 ? -2.428 9.148 13.312 1 98.12 96 ASP A O 1
ATOM 734 N N . THR A 1 97 ? -2.338 8.516 15.453 1 97.19 97 THR A N 1
ATOM 735 C CA . THR A 1 97 ? -3.699 8.961 15.727 1 97.19 97 THR A CA 1
ATOM 736 C C . THR A 1 97 ? -3.783 10.484 15.688 1 97.19 97 THR A C 1
ATOM 738 O O . THR A 1 97 ? -4.879 11.055 15.648 1 97.19 97 THR A O 1
ATOM 741 N N . SER A 1 98 ? -2.68 11.117 15.656 1 97.44 98 SER A N 1
ATOM 742 C CA . SER A 1 98 ? -2.66 12.578 15.555 1 97.44 98 SER A CA 1
ATOM 743 C C . SER A 1 98 ? -2.604 13.031 14.102 1 97.44 98 SER A C 1
ATOM 745 O O . SER A 1 98 ? -2.699 14.227 13.82 1 97.44 98 SER A O 1
ATOM 747 N N . SER A 1 99 ? -2.402 12.164 13.242 1 98.56 99 SER A N 1
ATOM 748 C CA . SER A 1 99 ? -2.297 12.492 11.828 1 98.56 99 SER A CA 1
ATOM 749 C C . SER A 1 99 ? -3.596 13.102 11.305 1 98.56 99 SER A C 1
ATOM 751 O O . SER A 1 99 ? -4.684 12.641 11.648 1 98.56 99 SER A O 1
ATOM 753 N N . PRO A 1 100 ? -3.51 14.117 10.43 1 98.44 100 PRO A N 1
ATOM 754 C CA . PRO A 1 100 ? -4.719 14.617 9.766 1 98.44 100 PRO A CA 1
ATOM 755 C C . PRO A 1 100 ? -5.406 13.547 8.922 1 98.44 100 PRO A C 1
ATOM 757 O O . PRO A 1 100 ? -6.555 13.727 8.516 1 98.44 100 PRO A O 1
ATOM 760 N N . LEU A 1 101 ? -4.754 12.445 8.625 1 98.56 101 LEU A N 1
ATOM 761 C CA . LEU A 1 101 ? -5.32 11.398 7.781 1 98.56 101 LEU A CA 1
ATOM 762 C C . LEU A 1 101 ? -5.949 10.297 8.633 1 98.56 101 LEU A C 1
ATOM 764 O O . LEU A 1 101 ? -6.594 9.391 8.094 1 98.56 101 LEU A O 1
ATOM 768 N N . TYR A 1 102 ? -5.758 10.398 9.93 1 98.31 102 TYR A N 1
ATOM 769 C CA . TYR A 1 102 ? -6.309 9.391 10.828 1 98.31 102 TYR A CA 1
ATOM 770 C C . TYR A 1 102 ? -7.828 9.477 10.883 1 98.31 102 TYR A C 1
ATOM 772 O O . TYR A 1 102 ? -8.516 8.469 10.703 1 98.31 102 TYR A O 1
ATOM 780 N N . ASN A 1 103 ? -8.406 10.539 11.117 1 97.06 103 ASN A N 1
ATOM 781 C CA . ASN A 1 103 ? -9.828 10.852 11.055 1 97.06 103 ASN A CA 1
ATOM 782 C C . ASN A 1 103 ? -10.078 12.156 10.312 1 97.06 103 ASN A C 1
ATOM 784 O O . ASN A 1 103 ? -10.43 13.172 10.922 1 97.06 103 ASN A O 1
ATOM 788 N N . PRO A 1 104 ? -10 12.023 9.023 1 96.31 104 PRO A N 1
ATOM 789 C CA . PRO A 1 104 ? -10.07 13.266 8.258 1 96.31 104 PRO A CA 1
ATOM 790 C C . PRO A 1 104 ? -11.5 13.766 8.055 1 96.31 104 PRO A C 1
ATOM 792 O O . PRO A 1 104 ? -12.445 12.969 8.086 1 96.31 104 PRO A O 1
ATOM 795 N N . MET B 1 1 ? 8.266 14.781 -15.586 1 62.47 1 MET B N 1
ATOM 796 C CA . MET B 1 1 ? 7.93 13.57 -14.844 1 62.47 1 MET B CA 1
ATOM 797 C C . MET B 1 1 ? 6.602 13.734 -14.109 1 62.47 1 MET B C 1
ATOM 799 O O . MET B 1 1 ? 6.242 14.844 -13.711 1 62.47 1 MET B O 1
ATOM 803 N N . PRO B 1 2 ? 5.812 12.547 -14.141 1 74.62 2 PRO B N 1
ATOM 804 C CA . PRO B 1 2 ? 4.555 12.805 -13.438 1 74.62 2 PRO B CA 1
ATOM 805 C C . PRO B 1 2 ? 4.77 13.227 -11.984 1 74.62 2 PRO B C 1
ATOM 807 O O . PRO B 1 2 ? 5.758 12.828 -11.359 1 74.62 2 PRO B O 1
ATOM 810 N N . ASN B 1 3 ? 3.957 14.188 -11.633 1 90.25 3 ASN B N 1
ATOM 811 C CA . ASN B 1 3 ? 3.938 14.602 -10.234 1 90.25 3 ASN B CA 1
ATOM 812 C C . ASN B 1 3 ? 2.928 13.789 -9.43 1 90.25 3 ASN B C 1
ATOM 814 O O . ASN B 1 3 ? 1.723 13.867 -9.672 1 90.25 3 ASN B O 1
ATOM 818 N N . TYR B 1 4 ? 3.406 13 -8.508 1 97.81 4 TYR B N 1
ATOM 819 C CA . TYR B 1 4 ? 2.525 12.117 -7.754 1 97.81 4 TYR B CA 1
ATOM 820 C C . TYR B 1 4 ? 2.223 12.688 -6.375 1 97.81 4 TYR B C 1
ATOM 822 O O . TYR B 1 4 ? 1.663 12 -5.52 1 97.81 4 TYR B O 1
ATOM 830 N N . ILE B 1 5 ? 2.627 13.953 -6.172 1 98.31 5 ILE B N 1
ATOM 831 C CA . ILE B 1 5 ? 2.354 14.625 -4.906 1 98.31 5 ILE B CA 1
ATOM 832 C C . ILE B 1 5 ? 0.929 15.18 -4.91 1 98.31 5 ILE B C 1
ATOM 834 O O . ILE B 1 5 ? 0.492 15.773 -5.898 1 98.31 5 ILE B O 1
ATOM 838 N N . ILE B 1 6 ? 0.189 14.906 -3.875 1 98.56 6 ILE B N 1
ATOM 839 C CA . ILE B 1 6 ? -1.146 15.477 -3.74 1 98.56 6 ILE B CA 1
ATOM 840 C C . ILE B 1 6 ? -1.188 16.406 -2.535 1 98.56 6 ILE B C 1
ATOM 842 O O . ILE B 1 6 ? -0.371 16.297 -1.618 1 98.56 6 ILE B O 1
ATOM 846 N N . ASP B 1 7 ? -2.201 17.297 -2.557 1 97.81 7 ASP B N 1
ATOM 847 C CA . ASP B 1 7 ? -2.344 18.219 -1.434 1 97.81 7 ASP B CA 1
ATOM 848 C C . ASP B 1 7 ? -3.045 17.547 -0.257 1 97.81 7 ASP B C 1
ATOM 850 O O . ASP B 1 7 ? -3.803 16.594 -0.442 1 97.81 7 ASP B O 1
ATOM 854 N N . LEU B 1 8 ? -2.74 18.156 0.904 1 98.69 8 LEU B N 1
ATOM 855 C CA . LEU B 1 8 ? -3.344 17.625 2.123 1 98.69 8 LEU B CA 1
ATOM 856 C C . LEU B 1 8 ? -4.863 17.641 2.023 1 98.69 8 LEU B C 1
ATOM 858 O O . LEU B 1 8 ? -5.527 16.703 2.473 1 98.69 8 LEU B O 1
ATOM 862 N N . SER B 1 9 ? -5.453 18.625 1.439 1 98.69 9 SER B N 1
ATOM 863 C CA . SER B 1 9 ? -6.902 18.734 1.322 1 98.69 9 SER B CA 1
ATOM 864 C C . SER B 1 9 ? -7.473 17.578 0.508 1 98.69 9 SER B C 1
ATOM 866 O O . SER B 1 9 ? -8.5 17 0.873 1 98.69 9 SER B O 1
ATOM 868 N N . ASP B 1 10 ? -6.883 17.25 -0.625 1 98.56 10 ASP B N 1
ATOM 869 C CA . ASP B 1 10 ? -7.301 16.094 -1.412 1 98.56 10 ASP B CA 1
ATOM 870 C C . ASP B 1 10 ? -7.152 14.805 -0.609 1 98.56 10 ASP B C 1
ATOM 872 O O . ASP B 1 10 ? -8.07 13.977 -0.58 1 98.56 10 ASP B O 1
ATOM 876 N N . ALA B 1 11 ? -6.016 14.688 -0.001 1 98.88 11 ALA B N 1
ATOM 877 C CA . ALA B 1 11 ? -5.754 13.477 0.77 1 98.88 11 ALA B CA 1
ATOM 878 C C . ALA B 1 11 ? -6.809 13.273 1.854 1 98.88 11 ALA B C 1
ATOM 880 O O . ALA B 1 11 ? -7.297 12.156 2.053 1 98.88 11 ALA B O 1
ATOM 881 N N . GLU B 1 12 ? -7.109 14.367 2.559 1 98.88 12 GLU B N 1
ATOM 882 C CA . GLU B 1 12 ? -8.133 14.289 3.594 1 98.88 12 GLU B CA 1
ATOM 883 C C . GLU B 1 12 ? -9.492 13.898 3.002 1 98.88 12 GLU B C 1
ATOM 885 O O . GLU B 1 12 ? -10.203 13.062 3.562 1 98.88 12 GLU B O 1
ATOM 890 N N . SER B 1 13 ? -9.836 14.516 1.938 1 98.81 13 SER B N 1
ATOM 891 C CA . SER B 1 13 ? -11.102 14.211 1.277 1 98.81 13 SER B CA 1
ATOM 892 C C . SER B 1 13 ? -11.172 12.75 0.856 1 98.81 13 SER B C 1
ATOM 894 O O . SER B 1 13 ? -12.188 12.078 1.063 1 98.81 13 SER B O 1
ATOM 896 N N . TRP B 1 14 ?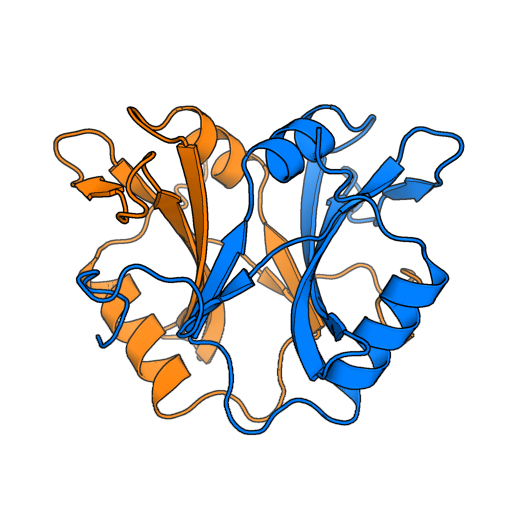 -10.164 12.266 0.217 1 98.88 14 TRP B N 1
ATOM 897 C CA . TRP B 1 14 ? -10.125 10.883 -0.245 1 98.88 14 TRP B CA 1
ATOM 898 C C . TRP B 1 14 ? -10.18 9.906 0.93 1 98.88 14 TRP B C 1
ATOM 900 O O . TRP B 1 14 ? -10.875 8.891 0.871 1 98.88 14 TRP B O 1
ATOM 910 N N . GLY B 1 15 ? -9.312 10.234 1.974 1 98.81 15 GLY B N 1
ATOM 911 C CA . GLY B 1 15 ? -9.344 9.398 3.166 1 98.81 15 GLY B CA 1
ATOM 912 C C . GLY B 1 15 ? -10.719 9.336 3.811 1 98.81 15 GLY B C 1
ATOM 913 O O . GLY B 1 15 ? -11.164 8.266 4.23 1 98.81 15 GLY B O 1
ATOM 914 N N . ARG B 1 16 ? -11.422 10.477 3.92 1 98.75 16 ARG B N 1
ATOM 915 C CA . ARG B 1 16 ? -12.781 10.516 4.461 1 98.75 16 ARG B CA 1
ATOM 916 C C . ARG B 1 16 ? -13.727 9.656 3.625 1 98.75 16 ARG B C 1
ATOM 918 O O . ARG B 1 16 ? -14.539 8.914 4.172 1 98.75 16 ARG B O 1
ATOM 925 N N . SER B 1 17 ? -13.641 9.82 2.322 1 98.56 17 SER B N 1
ATOM 926 C CA . SER B 1 17 ? -14.469 9.023 1.426 1 98.56 17 SER B CA 1
ATOM 927 C C . SER B 1 17 ? -14.289 7.535 1.689 1 98.56 17 SER B C 1
ATOM 929 O O . SER B 1 17 ? -15.266 6.785 1.736 1 98.56 17 SER B O 1
ATOM 931 N N . TRP B 1 18 ? -13.102 7.059 1.842 1 98.62 18 TRP B N 1
ATOM 932 C CA . TRP B 1 18 ? -12.812 5.66 2.148 1 98.62 18 TRP B CA 1
ATOM 933 C C . TRP B 1 18 ? -13.422 5.258 3.486 1 98.62 18 TRP B C 1
ATOM 935 O O . TRP B 1 18 ? -14.047 4.203 3.598 1 98.62 18 TRP B O 1
ATOM 945 N N . GLN B 1 19 ? -13.234 6.098 4.434 1 98.12 19 GLN B N 1
ATOM 946 C CA . GLN B 1 19 ? -13.625 5.734 5.789 1 98.12 19 GLN B CA 1
ATOM 947 C C . GLN B 1 19 ? -15.141 5.762 5.949 1 98.12 19 GLN B C 1
ATOM 949 O O . GLN B 1 19 ? -15.695 5.051 6.793 1 98.12 19 GLN B O 1
ATOM 954 N N . THR B 1 20 ? -15.828 6.551 5.137 1 97.75 20 THR B N 1
ATOM 955 C CA . THR B 1 20 ? -17.266 6.73 5.34 1 97.75 20 THR B CA 1
ATOM 956 C C . THR B 1 20 ? -18.062 5.941 4.305 1 97.75 20 THR B C 1
ATOM 958 O O . THR B 1 20 ? -19.172 5.496 4.578 1 97.75 20 THR B O 1
ATOM 961 N N . ALA B 1 21 ? -17.531 5.82 3.107 1 95.69 21 ALA B N 1
ATOM 962 C CA . ALA B 1 21 ? -18.266 5.18 2.018 1 95.69 21 ALA B CA 1
ATOM 963 C C . ALA B 1 21 ? -17.312 4.445 1.075 1 95.69 21 ALA B C 1
ATOM 965 O O . ALA B 1 21 ? -17.219 4.773 -0.11 1 95.69 21 ALA B O 1
ATOM 966 N N . PRO B 1 22 ? -16.656 3.439 1.576 1 95.69 22 PRO B N 1
ATOM 967 C CA . PRO B 1 22 ? -15.781 2.693 0.677 1 95.69 22 PRO B CA 1
ATOM 968 C C . PRO B 1 22 ? -16.547 2.008 -0.457 1 95.69 22 PRO B C 1
ATOM 970 O O . PRO B 1 22 ? -17.719 1.701 -0.315 1 95.69 22 PRO B O 1
ATOM 973 N N . PRO B 1 23 ? -15.852 1.838 -1.625 1 95.69 23 PRO B N 1
ATOM 974 C CA . PRO B 1 23 ? -16.5 1.099 -2.707 1 95.69 23 PRO B CA 1
ATOM 975 C C . PRO B 1 23 ? -16.891 -0.321 -2.301 1 95.69 23 PRO B C 1
ATOM 977 O O . PRO B 1 23 ? -16.25 -0.92 -1.439 1 95.69 23 PRO B O 1
ATOM 980 N N . LYS B 1 24 ? -17.922 -0.813 -2.971 1 92.44 24 LYS B N 1
ATOM 981 C CA . LYS B 1 24 ? -18.359 -2.184 -2.715 1 92.44 24 LYS B CA 1
ATOM 982 C C . LYS B 1 24 ? -17.312 -3.189 -3.207 1 92.44 24 LYS B C 1
ATOM 984 O O . LYS B 1 24 ? -16.984 -4.137 -2.496 1 92.44 24 LYS B O 1
ATOM 989 N N . ASP B 1 25 ? -16.906 -2.91 -4.465 1 95.56 25 ASP B N 1
ATOM 990 C CA . ASP B 1 25 ? -15.867 -3.775 -5.012 1 95.56 25 ASP B CA 1
ATOM 991 C C . ASP B 1 25 ? -14.477 -3.311 -4.582 1 95.56 25 ASP B C 1
ATOM 993 O O . ASP B 1 25 ? -13.938 -2.352 -5.141 1 95.56 25 ASP B O 1
ATOM 997 N N . LEU B 1 26 ? -13.906 -4.035 -3.656 1 97.88 26 LEU B N 1
ATOM 998 C CA . LEU B 1 26 ? -12.602 -3.658 -3.109 1 97.88 26 LEU B CA 1
ATOM 999 C C . LEU B 1 26 ? -11.477 -4.055 -4.062 1 97.88 26 LEU B C 1
ATOM 1001 O O . LEU B 1 26 ? -11.523 -5.125 -4.672 1 97.88 26 LEU B O 1
ATOM 1005 N N . ALA B 1 27 ? -10.562 -3.217 -4.176 1 98.31 27 ALA B N 1
ATOM 1006 C CA . ALA B 1 27 ? -9.406 -3.5 -5.027 1 98.31 27 ALA B CA 1
ATOM 1007 C C . ALA B 1 27 ? -8.656 -4.738 -4.543 1 98.31 27 ALA B C 1
ATOM 1009 O O . ALA B 1 27 ? -8.492 -4.938 -3.336 1 98.31 27 ALA B O 1
ATOM 1010 N N . LYS B 1 28 ? -8.172 -5.527 -5.477 1 98.5 28 LYS B N 1
ATOM 1011 C CA . LYS B 1 28 ? -7.316 -6.668 -5.141 1 98.5 28 LYS B CA 1
ATOM 1012 C C . LYS B 1 28 ? -5.906 -6.211 -4.781 1 98.5 28 LYS B C 1
ATOM 1014 O O . LYS B 1 28 ? -5.207 -6.879 -4.016 1 98.5 28 LYS B O 1
ATOM 1019 N N . ALA B 1 29 ? -5.508 -5.113 -5.422 1 98.81 29 ALA B N 1
ATOM 1020 C CA . ALA B 1 29 ? -4.148 -4.59 -5.305 1 98.81 29 ALA B CA 1
ATOM 1021 C C . ALA B 1 29 ? -4.07 -3.154 -5.812 1 98.81 29 ALA B C 1
ATOM 1023 O O . ALA B 1 29 ? -5.035 -2.635 -6.375 1 98.81 29 ALA B O 1
ATOM 1024 N N . HIS B 1 30 ? -2.959 -2.537 -5.605 1 98.75 30 HIS B N 1
ATOM 1025 C CA . HIS B 1 30 ? -2.611 -1.225 -6.137 1 98.75 30 HIS B CA 1
ATOM 1026 C C . HIS B 1 30 ? -1.2 -1.219 -6.715 1 98.75 30 HIS B C 1
ATOM 1028 O O . HIS B 1 30 ? -0.245 -1.598 -6.031 1 98.75 30 HIS B O 1
ATOM 1034 N N . GLN B 1 31 ? -1.098 -0.777 -7.953 1 98.56 31 GLN B N 1
ATOM 1035 C CA . GLN B 1 31 ? 0.233 -0.525 -8.5 1 98.56 31 GLN B CA 1
ATOM 1036 C C . GLN B 1 31 ? 0.779 0.816 -8.016 1 98.56 31 GLN B C 1
ATOM 1038 O O . GLN B 1 31 ? 0.065 1.821 -8.023 1 98.56 31 GLN B O 1
ATOM 1043 N N . ILE B 1 32 ? 2.01 0.817 -7.578 1 98.56 32 ILE B N 1
ATOM 1044 C CA . ILE B 1 32 ? 2.689 1.999 -7.062 1 98.56 32 ILE B CA 1
ATOM 1045 C C . ILE B 1 32 ? 3.891 2.332 -7.941 1 98.56 32 ILE B C 1
ATOM 1047 O O . ILE B 1 32 ? 4.836 1.546 -8.039 1 98.56 32 ILE B O 1
ATOM 1051 N N . PRO B 1 33 ? 3.861 3.506 -8.555 1 97.69 33 PRO B N 1
ATOM 1052 C CA . PRO B 1 33 ? 4.969 3.877 -9.438 1 97.69 33 PRO B CA 1
ATOM 1053 C C . PRO B 1 33 ? 6.301 3.992 -8.703 1 97.69 33 PRO B C 1
ATOM 1055 O O . PRO B 1 33 ? 6.332 4.398 -7.535 1 97.69 33 PRO B O 1
ATOM 1058 N N . LEU B 1 34 ? 7.371 3.721 -9.461 1 96.12 34 LEU B N 1
ATOM 1059 C CA . LEU B 1 34 ? 8.719 3.793 -8.906 1 96.12 34 LEU B CA 1
ATOM 1060 C C . LEU B 1 34 ? 9.023 5.199 -8.406 1 96.12 34 LEU B C 1
ATOM 1062 O O . LEU B 1 34 ? 9.719 5.367 -7.398 1 96.12 34 LEU B O 1
ATOM 1066 N N . GLU B 1 35 ? 8.547 6.195 -9.07 1 96.19 35 GLU B N 1
ATOM 1067 C CA . GLU B 1 35 ? 8.781 7.59 -8.711 1 96.19 35 GLU B CA 1
ATOM 1068 C C . GLU B 1 35 ? 8.25 7.891 -7.309 1 96.19 35 GLU B C 1
ATOM 1070 O O . GLU B 1 35 ? 8.828 8.711 -6.586 1 96.19 35 GLU B O 1
ATOM 1075 N N . VAL B 1 36 ? 7.168 7.266 -6.957 1 97.31 36 VAL B N 1
ATOM 1076 C CA . VAL B 1 36 ? 6.609 7.438 -5.621 1 97.31 36 VAL B CA 1
ATOM 1077 C C . VAL B 1 36 ? 7.578 6.887 -4.578 1 97.31 36 VAL B C 1
ATOM 1079 O O . VAL B 1 36 ? 7.891 7.562 -3.596 1 97.31 36 VAL B O 1
ATOM 1082 N N . LEU B 1 37 ? 8.148 5.707 -4.75 1 96.19 37 LEU B N 1
ATOM 1083 C CA . LEU B 1 37 ? 9.117 5.109 -3.832 1 96.19 37 LEU B CA 1
ATOM 1084 C C . LEU B 1 37 ? 10.352 5.988 -3.697 1 96.19 37 LEU B C 1
ATOM 1086 O O . LEU B 1 37 ? 10.844 6.207 -2.588 1 96.19 37 LEU B O 1
ATOM 1090 N N . ASN B 1 38 ? 10.805 6.453 -4.828 1 94.5 38 ASN B N 1
ATOM 1091 C CA . ASN B 1 38 ? 11.984 7.312 -4.82 1 94.5 38 ASN B CA 1
ATOM 1092 C C . ASN B 1 38 ? 11.742 8.586 -4.02 1 94.5 38 ASN B C 1
ATOM 1094 O O . ASN B 1 38 ? 12.609 9.031 -3.264 1 94.5 38 ASN B O 1
ATOM 1098 N N . GLY B 1 39 ? 10.578 9.203 -4.234 1 95.25 39 GLY B N 1
ATOM 1099 C CA . GLY B 1 39 ? 10.227 10.383 -3.457 1 95.25 39 GLY B CA 1
ATOM 1100 C C . GLY B 1 39 ? 10.195 10.125 -1.962 1 95.25 39 GLY B C 1
ATOM 1101 O O . GLY B 1 39 ? 10.672 10.945 -1.174 1 95.25 39 GLY B O 1
ATOM 1102 N N . LEU B 1 40 ? 9.68 8.953 -1.578 1 96.94 40 LEU B N 1
ATOM 1103 C CA . LEU B 1 40 ? 9.555 8.602 -0.169 1 96.94 40 LEU B CA 1
ATOM 1104 C C . LEU B 1 40 ? 10.922 8.367 0.454 1 96.94 40 LEU B C 1
ATOM 1106 O O . LEU B 1 40 ? 11.203 8.844 1.557 1 96.94 40 LEU B O 1
ATOM 1110 N N . ILE B 1 41 ? 11.773 7.68 -0.235 1 94.38 41 ILE B N 1
ATOM 1111 C CA . ILE B 1 41 ? 13.094 7.32 0.268 1 94.38 41 ILE B CA 1
ATOM 1112 C C . ILE B 1 41 ? 13.906 8.586 0.519 1 94.38 41 ILE B C 1
ATOM 1114 O O . ILE B 1 41 ? 14.719 8.641 1.451 1 94.38 41 ILE B O 1
ATOM 1118 N N . GLU B 1 42 ? 13.664 9.57 -0.176 1 94.81 42 GLU B N 1
ATOM 1119 C CA . GLU B 1 42 ? 14.422 10.812 -0.068 1 94.81 42 GLU B CA 1
ATOM 1120 C C . GLU B 1 42 ? 13.859 11.711 1.029 1 94.81 42 GLU B C 1
ATOM 1122 O O . GLU B 1 42 ? 14.438 12.75 1.35 1 94.81 42 GLU B O 1
ATOM 1127 N N . THR B 1 43 ? 12.82 11.328 1.617 1 97.69 43 THR B N 1
ATOM 1128 C CA . THR B 1 43 ? 12.164 12.172 2.611 1 97.69 43 THR B CA 1
ATOM 1129 C C . THR B 1 43 ? 13.008 12.258 3.883 1 97.69 43 THR B C 1
ATOM 1131 O O . THR B 1 43 ? 13.344 11.234 4.48 1 97.69 43 THR B O 1
ATOM 1134 N N . PRO B 1 44 ? 13.266 13.477 4.367 1 97.25 44 PRO B N 1
ATOM 1135 C CA . PRO B 1 44 ? 14.023 13.633 5.609 1 97.25 44 PRO B CA 1
ATOM 1136 C C . PRO B 1 44 ? 13.328 12.984 6.809 1 97.25 44 PRO B C 1
ATOM 1138 O O . PRO B 1 44 ? 12.102 13.055 6.922 1 97.25 44 PRO B O 1
ATOM 1141 N N . ASP B 1 45 ? 14.062 12.305 7.684 1 97.12 45 ASP B N 1
ATOM 1142 C CA . ASP B 1 45 ? 13.633 11.789 8.984 1 97.12 45 ASP B CA 1
ATOM 1143 C C . ASP B 1 45 ? 12.773 10.539 8.82 1 97.12 45 ASP B C 1
ATOM 1145 O O . ASP B 1 45 ? 12.164 10.07 9.781 1 97.12 45 ASP B O 1
ATOM 1149 N N . MET B 1 46 ? 12.742 10.031 7.637 1 98.12 46 MET B N 1
ATOM 1150 C CA . MET B 1 46 ? 11.898 8.875 7.391 1 98.12 46 MET B CA 1
ATOM 1151 C C . MET B 1 46 ? 12.453 7.633 8.086 1 98.12 46 MET B C 1
ATOM 1153 O O . MET B 1 46 ? 13.648 7.348 7.992 1 98.12 46 MET B O 1
ATOM 1157 N N . ALA B 1 47 ? 11.664 6.863 8.75 1 98.06 47 ALA B N 1
ATOM 1158 C CA . ALA B 1 47 ? 12.016 5.59 9.375 1 98.06 47 ALA B CA 1
ATOM 1159 C C . ALA B 1 47 ? 11.188 4.445 8.797 1 98.06 47 ALA B C 1
ATOM 1161 O O . ALA B 1 47 ? 11.57 3.279 8.891 1 98.06 47 ALA B O 1
ATOM 1162 N N . SER B 1 48 ? 10.062 4.73 8.266 1 98.19 48 SER B N 1
ATOM 1163 C CA . SER B 1 48 ? 9.133 3.836 7.578 1 98.19 48 SER B CA 1
ATOM 1164 C C . SER B 1 48 ? 8.148 4.617 6.719 1 98.19 48 SER B C 1
ATOM 1166 O O . SER B 1 48 ? 8.328 5.816 6.488 1 98.19 48 SER B O 1
ATOM 1168 N N . ILE B 1 49 ? 7.176 3.906 6.102 1 98.75 49 ILE B N 1
ATOM 1169 C CA . ILE B 1 49 ? 6.137 4.629 5.383 1 98.75 49 ILE B CA 1
ATOM 1170 C C . ILE B 1 49 ? 4.762 4.113 5.805 1 98.75 49 ILE B C 1
ATOM 1172 O O . ILE B 1 49 ? 4.656 3.082 6.473 1 98.75 49 ILE B O 1
ATOM 1176 N N . ARG B 1 50 ? 3.783 4.883 5.578 1 98.88 50 ARG B N 1
ATOM 1177 C CA . ARG B 1 50 ? 2.393 4.512 5.816 1 98.88 50 ARG B CA 1
ATOM 1178 C C . ARG B 1 50 ? 1.533 4.785 4.586 1 98.88 50 ARG B C 1
ATOM 1180 O O . ARG B 1 50 ? 1.58 5.879 4.02 1 98.88 50 ARG B O 1
ATOM 1187 N N . ALA B 1 51 ? 0.845 3.777 4.129 1 98.88 51 ALA B N 1
ATOM 1188 C CA . ALA B 1 51 ? -0.064 3.902 2.992 1 98.88 51 ALA B CA 1
ATOM 1189 C C . ALA B 1 51 ? -1.515 4 3.457 1 98.88 51 ALA B C 1
ATOM 1191 O O . ALA B 1 51 ? -2.09 3.016 3.924 1 98.88 51 ALA B O 1
ATOM 1192 N N . TYR B 1 52 ? -2.094 5.129 3.352 1 98.94 52 TYR B N 1
ATOM 1193 C CA . TYR B 1 52 ? -3.51 5.328 3.645 1 98.94 52 TYR B CA 1
ATOM 1194 C C . TYR B 1 52 ? -4.371 4.945 2.449 1 98.94 52 TYR B C 1
ATOM 1196 O O . TYR B 1 52 ? -4 5.195 1.3 1 98.94 52 TYR B O 1
ATOM 1204 N N . MET B 1 53 ? -5.547 4.387 2.838 1 98.81 53 MET B N 1
ATOM 1205 C CA . MET B 1 53 ? -6.551 4.113 1.812 1 98.81 53 MET B CA 1
ATOM 1206 C C . MET B 1 53 ? -7.371 5.359 1.507 1 98.81 53 MET B C 1
ATOM 1208 O O . MET B 1 53 ? -7.699 6.129 2.412 1 98.81 53 MET B O 1
ATOM 1212 N N . GLY B 1 54 ? -7.715 5.523 0.25 1 98.75 54 GLY B N 1
ATOM 1213 C CA . GLY B 1 54 ? -8.555 6.633 -0.168 1 98.75 54 GLY B CA 1
ATOM 1214 C C . GLY B 1 54 ? -9.367 6.328 -1.411 1 98.75 54 GLY B C 1
ATOM 1215 O O . GLY B 1 54 ? -9.094 5.355 -2.117 1 98.75 54 GLY B O 1
ATOM 1216 N N . VAL B 1 55 ? -10.43 7.059 -1.572 1 98.69 55 VAL B N 1
ATOM 1217 C CA . VAL B 1 55 ? -11.195 7.098 -2.812 1 98.69 55 VAL B CA 1
ATOM 1218 C C . VAL B 1 55 ? -11.156 8.508 -3.402 1 98.69 55 VAL B C 1
ATOM 1220 O O . VAL B 1 55 ? -11.617 9.461 -2.777 1 98.69 55 VAL B O 1
ATOM 1223 N N . ASP B 1 56 ? -10.57 8.586 -4.602 1 98.31 56 ASP B N 1
ATOM 1224 C CA . ASP B 1 56 ? -10.359 9.922 -5.152 1 98.31 56 ASP B CA 1
ATOM 1225 C C . ASP B 1 56 ? -11.656 10.484 -5.727 1 98.31 56 ASP B C 1
ATOM 1227 O O . ASP B 1 56 ? -12.711 9.852 -5.637 1 98.31 56 ASP B O 1
ATOM 1231 N N . SER B 1 57 ? -11.609 11.719 -6.277 1 97.31 57 SER B N 1
ATOM 1232 C CA . SER B 1 57 ? -12.797 12.438 -6.727 1 97.31 57 SER B CA 1
ATOM 1233 C C . SER B 1 57 ? -13.477 11.703 -7.879 1 97.31 57 SER B C 1
ATOM 1235 O O . SER B 1 57 ? -14.656 11.938 -8.156 1 97.31 57 SER B O 1
ATOM 1237 N N . GLY B 1 58 ? -12.781 10.852 -8.602 1 96.69 58 GLY B N 1
ATOM 1238 C CA . GLY B 1 58 ? -13.344 10.047 -9.672 1 96.69 58 GLY B CA 1
ATOM 1239 C C . GLY B 1 58 ? -13.906 8.719 -9.195 1 96.69 58 GLY B C 1
ATOM 1240 O O . GLY B 1 58 ? -14.383 7.918 -10 1 96.69 58 GLY B O 1
ATOM 1241 N N . GLY B 1 59 ? -13.82 8.492 -7.969 1 97.06 59 GLY B N 1
ATOM 1242 C CA . GLY B 1 59 ? -14.328 7.25 -7.402 1 97.06 59 GLY B CA 1
ATOM 1243 C C . GLY B 1 59 ? -13.328 6.113 -7.469 1 97.06 59 GLY B C 1
ATOM 1244 O O . GLY B 1 59 ? -13.68 4.953 -7.242 1 97.06 59 GLY B O 1
ATOM 1245 N N . ILE B 1 60 ? -12.125 6.465 -7.789 1 97.56 60 ILE B N 1
ATOM 1246 C CA . ILE B 1 60 ? -11.094 5.449 -7.941 1 97.56 60 ILE B CA 1
ATOM 1247 C C . ILE B 1 60 ? -10.375 5.238 -6.609 1 97.56 60 ILE B C 1
ATOM 1249 O O . ILE B 1 60 ? -9.992 6.199 -5.941 1 97.56 60 ILE B O 1
ATOM 1253 N N . GLN B 1 61 ? -10.211 3.961 -6.223 1 98.5 61 GLN B N 1
ATOM 1254 C CA . GLN B 1 61 ? -9.445 3.629 -5.027 1 98.5 61 GLN B CA 1
ATOM 1255 C C . GLN B 1 61 ? -7.965 3.955 -5.215 1 98.5 61 GLN B C 1
ATOM 1257 O O . GLN B 1 61 ? -7.379 3.633 -6.254 1 98.5 61 GLN B O 1
ATOM 1262 N N . ARG B 1 62 ? -7.398 4.629 -4.164 1 98.19 62 ARG B N 1
ATOM 1263 C CA . ARG B 1 62 ? -6.012 5.078 -4.176 1 98.19 62 ARG B CA 1
ATOM 1264 C C . ARG B 1 62 ? -5.312 4.73 -2.865 1 98.19 62 ARG B C 1
ATOM 1266 O O . ARG B 1 62 ? -5.957 4.625 -1.821 1 98.19 62 ARG B O 1
ATOM 1273 N N . LEU B 1 63 ? -4.039 4.492 -2.99 1 98.88 63 LEU B N 1
ATOM 1274 C CA . LEU B 1 63 ? -3.195 4.656 -1.81 1 98.88 63 LEU B CA 1
ATOM 1275 C C . LEU B 1 63 ? -2.621 6.07 -1.744 1 98.88 63 LEU B C 1
ATOM 1277 O O . LEU B 1 63 ? -2.24 6.637 -2.771 1 98.88 63 LEU B O 1
ATOM 1281 N N . MET B 1 64 ? -2.6 6.617 -0.569 1 98.94 64 MET B N 1
ATOM 1282 C CA . MET B 1 64 ? -1.915 7.863 -0.239 1 98.94 64 MET B CA 1
ATOM 1283 C C . MET B 1 64 ? -0.789 7.617 0.76 1 98.94 64 MET B C 1
ATOM 1285 O O . MET B 1 64 ? -1.043 7.277 1.917 1 98.94 64 MET B O 1
ATOM 1289 N N . ILE B 1 65 ? 0.457 7.832 0.325 1 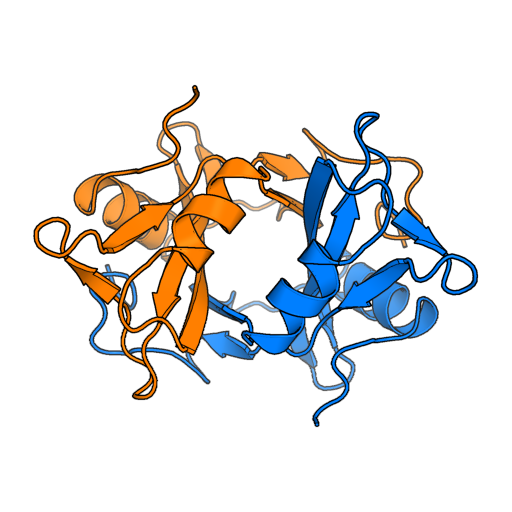98.94 65 ILE B N 1
ATOM 1290 C CA . ILE B 1 65 ? 1.584 7.281 1.07 1 98.94 65 ILE B CA 1
ATOM 1291 C C . ILE B 1 65 ? 2.426 8.414 1.645 1 98.94 65 ILE B C 1
ATOM 1293 O O . ILE B 1 65 ? 2.738 9.383 0.944 1 98.94 65 ILE B O 1
ATOM 1297 N N . VAL B 1 66 ? 2.734 8.328 2.871 1 98.88 66 VAL B N 1
ATOM 1298 C CA . VAL B 1 66 ? 3.561 9.312 3.566 1 98.88 66 VAL B CA 1
ATOM 1299 C C . VAL B 1 66 ? 4.734 8.609 4.246 1 98.88 66 VAL B C 1
ATOM 1301 O O . VAL B 1 66 ? 4.66 7.422 4.562 1 98.88 66 VAL B O 1
ATOM 1304 N N . ALA B 1 67 ? 5.832 9.344 4.383 1 98.75 67 ALA B N 1
ATOM 1305 C CA . ALA B 1 67 ? 6.914 8.883 5.246 1 98.75 67 ALA B CA 1
ATOM 1306 C C . ALA B 1 67 ? 6.52 8.977 6.719 1 98.75 67 ALA B C 1
ATOM 1308 O O . ALA B 1 67 ? 5.652 9.773 7.082 1 98.75 67 ALA B O 1
ATOM 1309 N N . VAL B 1 68 ? 7.094 8.148 7.523 1 98.75 68 VAL B N 1
ATOM 1310 C CA . VAL B 1 68 ? 6.848 8.078 8.961 1 98.75 68 VAL B CA 1
ATOM 1311 C C . VAL B 1 68 ? 8.172 8.172 9.719 1 98.75 68 VAL B C 1
ATOM 1313 O O . VAL B 1 68 ? 9.156 7.543 9.336 1 98.75 68 VAL B O 1
ATOM 1316 N N . ASP B 1 69 ? 8.211 8.938 10.742 1 98.56 69 ASP B N 1
ATOM 1317 C CA . ASP B 1 69 ? 9.469 9.078 11.469 1 98.56 69 ASP B CA 1
ATOM 1318 C C . ASP B 1 69 ? 9.625 7.973 12.516 1 98.56 69 ASP B C 1
ATOM 1320 O O . ASP B 1 69 ? 8.781 7.078 12.609 1 98.56 69 ASP B O 1
ATOM 1324 N N . SER B 1 70 ? 10.766 8.016 13.219 1 98 70 SER B N 1
ATOM 1325 C CA . SER B 1 70 ? 11.117 6.961 14.164 1 98 70 SER B CA 1
ATOM 1326 C C . SER B 1 70 ? 10.148 6.918 15.336 1 98 70 SER B C 1
ATOM 1328 O O . SER B 1 70 ? 10.102 5.938 16.078 1 98 70 SER B O 1
ATOM 1330 N N . ASN B 1 71 ? 9.305 7.973 15.562 1 97.75 71 ASN B N 1
ATOM 1331 C CA . ASN B 1 71 ? 8.312 8.023 16.625 1 97.75 71 ASN B CA 1
ATOM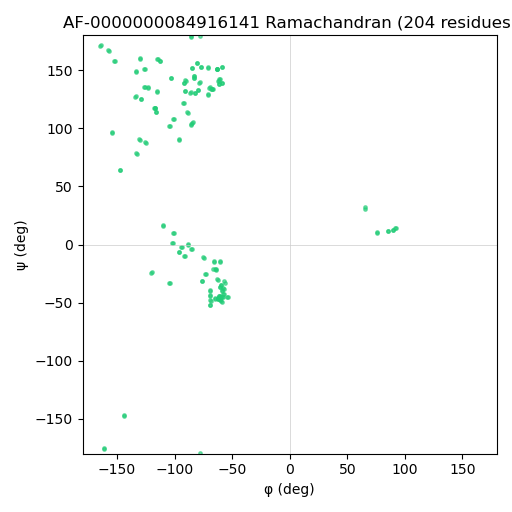 1332 C C . ASN B 1 71 ? 6.945 7.555 16.141 1 97.75 71 ASN B C 1
ATOM 1334 O O . ASN B 1 71 ? 5.98 7.547 16.922 1 97.75 71 ASN B O 1
ATOM 1338 N N . GLY B 1 72 ? 6.832 7.242 14.914 1 97.88 72 GLY B N 1
ATOM 1339 C CA . GLY B 1 72 ? 5.578 6.75 14.375 1 97.88 72 GLY B CA 1
ATOM 1340 C C . GLY B 1 72 ? 4.672 7.852 13.859 1 97.88 72 GLY B C 1
ATOM 1341 O O . GLY B 1 72 ? 3.496 7.617 13.578 1 97.88 72 GLY B O 1
ATOM 1342 N N . ASN B 1 73 ? 5.25 9.031 13.742 1 98.31 73 ASN B N 1
ATOM 1343 C CA . ASN B 1 73 ? 4.465 10.164 13.266 1 98.31 73 ASN B CA 1
ATOM 1344 C C . ASN B 1 73 ? 4.531 10.297 11.742 1 98.31 73 ASN B C 1
ATOM 1346 O O . ASN B 1 73 ? 5.594 10.117 11.148 1 98.31 73 ASN B O 1
ATOM 1350 N N . ASP B 1 74 ? 3.367 10.641 11.211 1 98.75 74 ASP B N 1
ATOM 1351 C CA . ASP B 1 74 ? 3.348 10.945 9.789 1 98.75 74 ASP B CA 1
ATOM 1352 C C . ASP B 1 74 ? 4.129 12.227 9.484 1 98.75 74 ASP B C 1
ATOM 1354 O O . ASP B 1 74 ? 3.982 13.227 10.188 1 98.75 74 ASP B O 1
ATOM 1358 N N . LEU B 1 75 ? 4.91 12.125 8.508 1 98.75 75 LEU B N 1
ATOM 1359 C CA . LEU B 1 75 ? 5.68 13.289 8.078 1 98.75 75 LEU B CA 1
ATOM 1360 C C . LEU B 1 75 ? 4.98 14.008 6.93 1 98.75 75 LEU B C 1
ATOM 1362 O O . LEU B 1 75 ? 5.242 13.719 5.762 1 98.75 75 LEU B O 1
ATOM 1366 N N . ILE B 1 76 ? 4.152 14.938 7.332 1 98.56 76 ILE B N 1
ATOM 1367 C CA . ILE B 1 76 ? 3.367 15.734 6.391 1 98.56 76 ILE B CA 1
ATOM 1368 C C . ILE B 1 76 ? 3.609 17.219 6.637 1 98.56 76 ILE B C 1
ATOM 1370 O O . ILE B 1 76 ? 2.912 17.844 7.438 1 98.56 76 ILE B O 1
ATOM 1374 N N . ASP B 1 77 ? 4.574 17.75 6.043 1 98.12 77 ASP B N 1
ATOM 1375 C CA . ASP B 1 77 ? 4.973 19.141 6.105 1 98.12 77 ASP B CA 1
ATOM 1376 C C . ASP B 1 77 ? 5.738 19.562 4.848 1 98.12 77 ASP B C 1
ATOM 1378 O O . ASP B 1 77 ? 6.957 19.406 4.781 1 98.12 77 ASP B O 1
ATOM 1382 N N . ASN B 1 78 ? 5.035 20.156 3.895 1 96.88 78 ASN B N 1
ATOM 1383 C CA . ASN B 1 78 ? 5.609 20.516 2.6 1 96.88 78 ASN B CA 1
ATOM 1384 C C . ASN B 1 78 ? 6.828 21.422 2.754 1 96.88 78 ASN B C 1
ATOM 1386 O O . ASN B 1 78 ? 7.758 21.359 1.95 1 96.88 78 ASN B O 1
ATOM 1390 N N . ASN B 1 79 ? 6.816 22.234 3.748 1 97.38 79 ASN B N 1
ATOM 1391 C CA . ASN B 1 79 ? 7.934 23.141 3.969 1 97.38 79 ASN B CA 1
ATOM 1392 C C . ASN B 1 79 ? 9.211 22.375 4.309 1 97.38 79 ASN B C 1
ATOM 1394 O O . ASN B 1 79 ? 10.312 22.922 4.168 1 97.38 79 ASN B O 1
ATOM 1398 N N . ASN B 1 80 ? 9.141 21.203 4.754 1 97.62 80 ASN B N 1
ATOM 1399 C CA . ASN B 1 80 ? 10.289 20.375 5.105 1 97.62 80 ASN B CA 1
ATOM 1400 C C . ASN B 1 80 ? 10.461 19.219 4.121 1 97.62 80 ASN B C 1
ATOM 1402 O O . ASN B 1 80 ? 11.047 18.188 4.465 1 97.62 80 ASN B O 1
ATOM 1406 N N . ASN B 1 81 ? 9.812 19.281 2.92 1 97.38 81 ASN B N 1
ATOM 1407 C CA . ASN B 1 81 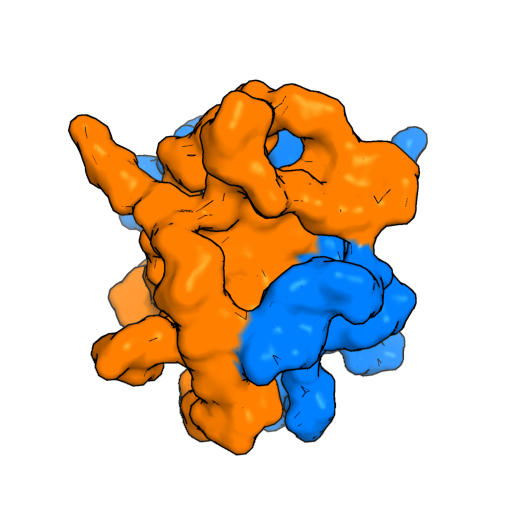? 9.891 18.297 1.851 1 97.38 81 ASN B CA 1
ATOM 1408 C C . ASN B 1 81 ? 9.297 16.953 2.279 1 97.38 81 ASN B C 1
ATOM 1410 O O . ASN B 1 81 ? 9.844 15.898 1.963 1 97.38 81 ASN B O 1
ATOM 1414 N N . GLN B 1 82 ? 8.352 17.078 3.092 1 98.38 82 GLN B N 1
ATOM 1415 C CA . GLN B 1 82 ? 7.57 15.922 3.508 1 98.38 82 GLN B CA 1
ATOM 1416 C C . GLN B 1 82 ? 6.199 15.914 2.832 1 98.38 82 GLN B C 1
ATOM 1418 O O . GLN B 1 82 ? 5.273 16.594 3.289 1 98.38 82 GLN B O 1
ATOM 1423 N N . PHE B 1 83 ? 6.062 15.102 1.814 1 98.5 83 PHE B N 1
ATOM 1424 C CA . PHE B 1 83 ? 4.918 15.18 0.912 1 98.5 83 PHE B CA 1
ATOM 1425 C C . PHE B 1 83 ? 4.035 13.945 1.055 1 98.5 83 PHE B C 1
ATOM 1427 O O . PHE B 1 83 ? 4.441 12.953 1.662 1 98.5 83 PHE B O 1
ATOM 1434 N N . ILE B 1 84 ? 2.795 14.055 0.666 1 98.88 84 ILE B N 1
ATOM 1435 C CA . ILE B 1 84 ? 1.895 12.93 0.457 1 98.88 84 ILE B CA 1
ATOM 1436 C C . ILE B 1 84 ? 1.955 12.484 -1.002 1 98.88 84 ILE B C 1
ATOM 1438 O O . ILE B 1 84 ? 1.749 13.289 -1.913 1 98.88 84 ILE B O 1
ATOM 1442 N N . TYR B 1 85 ? 2.303 11.25 -1.203 1 98.81 85 TYR B N 1
ATOM 1443 C CA . TYR B 1 85 ? 2.377 10.711 -2.557 1 98.81 85 TYR B CA 1
ATOM 1444 C C . TYR B 1 85 ? 1.169 9.836 -2.865 1 98.81 85 TYR B C 1
ATOM 1446 O O . TYR B 1 85 ? 0.68 9.109 -1.993 1 98.81 85 TYR B O 1
ATOM 1454 N N . SER B 1 86 ? 0.753 9.914 -4.031 1 98.38 86 SER B N 1
ATOM 1455 C CA . SER B 1 86 ? -0.254 9 -4.57 1 98.38 86 SER B CA 1
ATOM 1456 C C . SER B 1 86 ? 0.023 8.68 -6.031 1 98.38 86 SER B C 1
ATOM 1458 O O . SER B 1 86 ? 1.177 8.484 -6.422 1 98.38 86 SER B O 1
ATOM 1460 N N . GLY B 1 87 ? -1.02 8.477 -6.816 1 95.62 87 GLY B N 1
ATOM 1461 C CA . GLY B 1 87 ? -0.84 8.055 -8.195 1 95.62 87 GLY B CA 1
ATOM 1462 C C . GLY B 1 87 ? -0.847 6.543 -8.359 1 95.62 87 GLY B C 1
ATOM 1463 O O . GLY B 1 87 ? -0.327 6.023 -9.352 1 95.62 87 GLY B O 1
ATOM 1464 N N . THR B 1 88 ? -1.279 5.875 -7.379 1 98.12 88 THR B N 1
ATOM 1465 C CA . THR B 1 88 ? -1.396 4.422 -7.445 1 98.12 88 THR B CA 1
ATOM 1466 C C . THR B 1 88 ? -2.625 4.016 -8.25 1 98.12 88 THR B C 1
ATOM 1468 O O . THR B 1 88 ? -3.58 4.785 -8.367 1 98.12 88 THR B O 1
ATOM 1471 N N . SER B 1 89 ? -2.59 2.893 -8.836 1 97.38 89 SER B N 1
ATOM 1472 C CA . SER B 1 89 ? -3.691 2.396 -9.656 1 97.38 89 SER B CA 1
ATOM 1473 C C . SER B 1 89 ? -4.184 1.042 -9.156 1 97.38 89 SER B C 1
ATOM 1475 O O . SER B 1 89 ? -3.383 0.138 -8.906 1 97.38 89 SER B O 1
ATOM 1477 N N . PRO B 1 90 ? -5.484 0.895 -9.078 1 98.31 90 PRO B N 1
ATOM 1478 C CA . PRO B 1 90 ? -6.047 -0.311 -8.461 1 98.31 90 PRO B CA 1
ATOM 1479 C C . PRO B 1 90 ? -6.164 -1.473 -9.445 1 98.31 90 PRO B C 1
ATOM 1481 O O . PRO B 1 90 ? -6.215 -1.256 -10.664 1 98.31 90 PRO B O 1
ATOM 1484 N N . CYS B 1 91 ? -6.094 -2.645 -8.969 1 97.81 91 CYS B N 1
ATOM 1485 C CA . CYS B 1 91 ? -6.496 -3.881 -9.625 1 97.81 91 CYS B CA 1
ATOM 1486 C C . CYS B 1 91 ? -7.98 -4.152 -9.414 1 97.81 91 CYS B C 1
ATOM 1488 O O . CYS B 1 91 ? -8.484 -4.035 -8.297 1 97.81 91 CYS B O 1
ATOM 1490 N N . PRO B 1 92 ? -8.695 -4.461 -10.5 1 94.56 92 PRO B N 1
ATOM 1491 C CA . PRO B 1 92 ? -8.273 -5.184 -11.703 1 94.56 92 PRO B CA 1
ATOM 1492 C C . PRO B 1 92 ? -7.988 -4.25 -12.883 1 94.56 92 PRO B C 1
ATOM 1494 O O . PRO B 1 92 ? -7.539 -4.703 -13.938 1 94.56 92 PRO B O 1
ATOM 1497 N N . GLU B 1 93 ? -8.102 -2.934 -12.742 1 90.25 93 GLU B N 1
ATOM 1498 C CA . GLU B 1 93 ? -7.914 -2.037 -13.883 1 90.25 93 GLU B CA 1
ATOM 1499 C C . GLU B 1 93 ? -6.457 -2.008 -14.328 1 90.25 93 GLU B C 1
ATOM 1501 O O . GLU B 1 93 ? -6.172 -1.937 -15.531 1 90.25 93 GLU B O 1
ATOM 1506 N N . ASN B 1 94 ? -5.582 -2.016 -13.391 1 91.5 94 ASN B N 1
ATOM 1507 C CA . ASN B 1 94 ? -4.145 -2.029 -13.656 1 91.5 94 ASN B CA 1
ATOM 1508 C C . ASN B 1 94 ? -3.439 -3.119 -12.852 1 91.5 94 ASN B C 1
ATOM 1510 O O . ASN B 1 94 ? -2.949 -2.865 -11.75 1 91.5 94 ASN B O 1
ATOM 1514 N N . CYS B 1 95 ? -3.373 -4.266 -13.492 1 94.38 95 CYS B N 1
ATOM 1515 C CA . CYS B 1 95 ? -2.775 -5.375 -12.758 1 94.38 95 CYS B CA 1
ATOM 1516 C C . CYS B 1 95 ? -2.24 -6.438 -13.711 1 94.38 95 CYS B C 1
ATOM 1518 O O . CYS B 1 95 ? -2.41 -6.324 -14.93 1 94.38 95 CYS B O 1
ATOM 1520 N N . ASP B 1 96 ? -1.451 -7.32 -13.133 1 98.12 96 ASP B N 1
ATOM 1521 C CA . ASP B 1 96 ? -1.021 -8.531 -13.828 1 98.12 96 ASP B CA 1
ATOM 1522 C C . ASP B 1 96 ? -2.055 -9.641 -13.68 1 98.12 96 ASP B C 1
ATOM 1524 O O . ASP B 1 96 ? -2.072 -10.352 -12.672 1 98.12 96 ASP B O 1
ATOM 1528 N N . THR B 1 97 ? -2.836 -9.898 -14.719 1 97.19 97 THR B N 1
ATOM 1529 C CA . THR B 1 97 ? -3.92 -10.867 -14.625 1 97.19 97 THR B CA 1
ATOM 1530 C C . THR B 1 97 ? -3.373 -12.289 -14.656 1 97.19 97 THR B C 1
ATOM 1532 O O . THR B 1 97 ? -4.09 -13.25 -14.352 1 97.19 97 THR B O 1
ATOM 1535 N N . SER B 1 98 ? -2.146 -12.422 -14.969 1 97.56 98 SER B N 1
ATOM 1536 C CA . SER B 1 98 ? -1.519 -13.742 -14.969 1 97.56 98 SER B CA 1
ATOM 1537 C C . SER B 1 98 ? -0.879 -14.047 -13.617 1 97.56 98 SER B C 1
ATOM 1539 O O . SER B 1 98 ? -0.404 -15.156 -13.383 1 97.56 98 SER B O 1
ATOM 1541 N N . SER B 1 99 ? -0.798 -13.125 -12.805 1 98.56 99 SER B N 1
ATOM 1542 C CA . SER B 1 99 ? -0.18 -13.297 -11.492 1 98.56 99 SER B CA 1
ATOM 1543 C C . SER B 1 99 ? -0.924 -14.336 -10.664 1 98.56 99 SER B C 1
ATOM 1545 O O . SER B 1 99 ? -2.156 -14.375 -10.664 1 98.56 99 SER B O 1
ATOM 1547 N N . PRO B 1 100 ? -0.214 -15.18 -9.914 1 98.5 100 PRO B N 1
ATOM 1548 C CA . PRO B 1 100 ? -0.883 -16.078 -8.969 1 98.5 100 PRO B CA 1
ATOM 1549 C C . PRO B 1 100 ? -1.678 -15.336 -7.902 1 98.5 100 PRO B C 1
ATOM 1551 O O . PRO B 1 100 ? -2.498 -15.93 -7.203 1 98.5 100 PRO B O 1
ATOM 1554 N N . LEU B 1 101 ? -1.464 -14.039 -7.742 1 98.56 101 LEU B N 1
ATOM 1555 C CA . LEU B 1 101 ? -2.145 -13.266 -6.715 1 98.56 101 LEU B CA 1
ATOM 1556 C C . LEU B 1 101 ? -3.373 -12.562 -7.285 1 98.56 101 LEU B C 1
ATOM 1558 O O . LEU B 1 101 ? -4.152 -11.969 -6.539 1 98.56 101 LEU B O 1
ATOM 1562 N N . TYR B 1 102 ? -3.525 -12.648 -8.586 1 98.38 102 TYR B N 1
ATOM 1563 C CA . TYR B 1 102 ? -4.66 -12 -9.234 1 98.38 102 TYR B CA 1
ATOM 1564 C C . TYR B 1 102 ? -5.965 -12.703 -8.875 1 98.38 102 TYR B C 1
ATOM 1566 O O . TYR B 1 102 ? -6.926 -12.055 -8.453 1 98.38 102 TYR B O 1
ATOM 1574 N N . ASN B 1 103 ? -6.094 -13.914 -9.008 1 97.19 103 ASN B N 1
ATOM 1575 C CA . ASN B 1 103 ? -7.191 -14.773 -8.578 1 97.19 103 ASN B CA 1
ATOM 1576 C C . ASN B 1 103 ? -6.68 -16.031 -7.871 1 97.19 103 ASN B C 1
ATOM 1578 O O . ASN B 1 103 ? -6.754 -17.125 -8.422 1 97.19 103 ASN B O 1
ATOM 1582 N N . PRO B 1 104 ? -6.324 -15.812 -6.645 1 96.44 104 PRO B N 1
ATOM 1583 C CA . PRO B 1 104 ? -5.672 -16.938 -5.965 1 96.44 104 PRO B CA 1
ATOM 1584 C C . PRO B 1 104 ? -6.672 -17.953 -5.414 1 96.44 104 PRO B C 1
ATOM 1586 O O . PRO B 1 104 ? -7.824 -17.594 -5.141 1 96.44 104 PRO B O 1
#

Foldseek 3Di:
DDDQFDDPVQVVQFLCCCVPPNDPDDFLDKADDPVQVVLQVPQPQFPAKDWGWGQGPVRFIKTWMWGAHPVRDGQPDVVRSTTIGIPIHTPPVDDDCPDPSNPD/DDDQFDDPVQVVQFLVCCVPPNDPDDFLDKADDPVQVVLQVPQPQFPAKDWGWGQGPVRFIKTWMWGAHPVRDGQPDVVRSTTIGIPIHTPPVDDDCPDPSNPD

Solvent-accessible surface area (backbone atoms only — not comparable to full-atom values): 11020 Å² total; per-residue (Å²): 126,91,77,41,67,54,55,68,68,58,50,25,50,12,27,30,38,34,75,74,61,54,70,88,79,69,56,54,25,33,31,39,52,43,67,49,55,54,56,46,72,67,24,75,69,50,52,29,34,34,39,28,41,22,27,43,98,85,68,44,58,30,46,43,32,28,29,16,29,85,86,51,40,67,38,76,40,70,93,68,59,22,54,40,30,34,76,32,36,32,20,85,84,46,62,35,81,82,35,71,67,59,77,72,126,90,76,39,68,54,54,69,69,57,52,25,52,13,28,30,37,31,74,75,60,54,70,87,79,68,58,54,25,33,30,38,51,44,68,48,55,54,55,45,72,67,25,74,70,49,52,28,35,34,39,26,42,22,27,41,98,84,67,46,58,31,48,42,34,28,29,15,29,86,86,50,41,66,38,76,40,69,92,68,59,21,53,39,30,36,77,32,36,32,22,83,83,46,62,36,80,81,36,69,66,59,78,73

Secondary structure (DSSP, 8-state):
----EE-HHHHHHHHHHHHHS--SS--SEEEEEHHHHHHHHTSTT-SEEEEEEEE-TTS-EEEEEEEE-TTS-EE-BGGGTB-EE---EETTTSS-TTSTTT--/----EE-HHHHHHHHHHHHHS--SS--SEEEEEHHHHHHHHTSTT-SEEEEEEEE-TTS-EEEEEEEE-TTS-EE-BGGGTB-EE---EETTTSS-TTSTTT--

Radius of gyration: 15.56 Å; Cα contacts (8 Å, |Δi|>4): 463; chains: 2; bounding box: 35×43×35 Å

Organism: Flavobacterium indicum (strain DSM 17447 / CIP 109464 / GPTSA100-9) (NCBI:txid1094466)

Sequence (208 aa):
MPNYIIDLSDAESWGRSWQTAPPKDLAKAHQIPLEVLNGLIETPDMASIRAYMGVDSGGIQRLMIVAVDSNGNDLIDNNNNQFIYSGTSPCPENCDTSSPLYNPMPNYIIDLSDAESWGRSWQTAPPKDLAKAHQIPLEVLNGLIETPDMASIRAYMGVDSGGIQRLMIVAVDSNGNDLIDNNNNQFIYSGTSPCPENCDTSSPLYNP

pLDDT: mean 96.98, std 4.41, range [62.47, 98.94]

Nearest PDB structures (foldseek):
  3u2a-assembly1_A-2  TM=3.925E-01  e=2.852E-01  Caulobacter vibrioides
  6d2s-assembly1_A  TM=3.745E-01  e=8.745E-01  Mycobacterium tuberculosis H37Rv
  2hzm-assembly2_D  TM=3.385E-01  e=8.745E-01  Saccharomyces cerevisiae
  7vsx-assembly1_A  TM=3.923E-01  e=1.270E+00  Oplophorus gracilirostris
  3n54-assembly1_B  TM=5.293E-01  e=6.409E+00  Bacillus subtilis subsp. subtilis str. 168